Protein AF-A0A2N1QVX6-F1 (afdb_monomer_lite)

Radius of gyration: 27.4 Å; chains: 1; bounding box: 98×46×66 Å

Secondary structure (DSSP, 8-state):
----------------------HHHHHHHHHHS---HHHHHHHHHHHHHHHHHSS---EETTTTEEPHHHHHHHHHHHHHHHHHHHHHHHHHHTSHHHHHHHHHT--HHHHHHHHTTSHHHHHHHHTTS-HHHHHHHHHHHHHHHHTT--HHHHHHHHHHHHHHHHHHHHHTS-HHHHHHHH-TTPPTT--SS---PPPEEGGGTHHHHHHHHHHHTT--TTS-HHHHHHHHHHHHTS-SS-HHHHHHHHHHHHHHHHTT---

Foldseek 3Di:
DDDDDDDDDDDPPPPPPDDPQFPLSVLVVLVVDPDDPVVLVVVLVVSVVLCVPDPQVQADSVVQKGAVSVLVLLVLVLLQQVLLLVVCLVCVVPCVLLVLLLVLLDDPVLVVLVVCLDPVNLVVVVVPDDPVVSVVVSVVSVVVSVVVDDPVNVVVSVVLSLLVVLSNLLNPQPSVVLSCQQAVPDDRNDDPDDGDGHMDRVVVCSVSLVSNCVSLVSNDLPDPVVSSQVSVCVSVVHRSGDPVSSVVSSVVSVSCVVSSVSD

Sequence (263 aa):
MLTTNDQPNRDIDRDDESSPSGFFQKILGLFGMGSPDADKKRLLKNIGKDLSRSRYKFYKPKSAEALPGLARFFYETYKVIAPAQVMLTNAAQSGALKSFVIESFLTPEQKQQSESMTDASIQERSKTMTVKALQDSVKQSMISFFAAFDAEKTAQIDGAYSTLLSFINFINFDFFFLLKKFDSNVAERSFANNPKFDSISADYIADDLLDFLEVFTPLNLDADWKRIFNALKEYRNMDIIQVDAWTKLAPALGEVRESGILE

pLDDT: mean 82.97, std 16.58, range [30.19, 97.44]

Structure (mmCIF, N/CA/C/O backbone):
data_AF-A0A2N1QVX6-F1
#
_entry.id   AF-A0A2N1QVX6-F1
#
loop_
_atom_site.group_PDB
_atom_site.id
_atom_site.type_symbol
_atom_site.label_atom_id
_atom_site.label_alt_id
_atom_site.label_comp_id
_atom_site.label_asym_id
_atom_site.label_entity_id
_atom_site.label_seq_id
_atom_site.pdbx_PDB_ins_code
_atom_site.Cartn_x
_atom_site.Cartn_y
_atom_site.Cartn_z
_atom_site.occupancy
_atom_site.B_iso_or_equiv
_atom_site.auth_seq_id
_atom_site.auth_comp_id
_atom_site.auth_asym_id
_atom_site.auth_atom_id
_atom_site.pdbx_PDB_model_num
ATOM 1 N N . MET A 1 1 ? 67.875 -27.195 22.191 1.00 38.09 1 MET A N 1
ATOM 2 C CA . MET A 1 1 ? 67.524 -28.464 21.525 1.00 38.09 1 MET A CA 1
ATOM 3 C C . MET A 1 1 ? 66.010 -28.609 21.553 1.00 38.09 1 MET A C 1
ATOM 5 O O . MET A 1 1 ? 65.453 -28.769 22.625 1.00 38.09 1 MET A O 1
ATOM 9 N N . LEU A 1 2 ? 65.408 -28.416 20.375 1.00 37.28 2 LEU A N 1
ATOM 10 C CA . LEU A 1 2 ? 64.102 -28.866 19.868 1.00 37.28 2 LEU A CA 1
ATOM 11 C C . LEU A 1 2 ? 62.908 -28.974 20.838 1.00 37.28 2 LEU A C 1
ATOM 13 O O . LEU A 1 2 ? 62.641 -30.021 21.417 1.00 37.28 2 LEU A O 1
ATOM 17 N N . THR A 1 3 ? 62.111 -27.906 20.868 1.00 35.69 3 THR A N 1
ATOM 18 C CA . THR A 1 3 ? 60.661 -27.954 21.089 1.00 35.69 3 THR A CA 1
ATOM 19 C C . THR A 1 3 ? 59.970 -28.289 19.765 1.00 35.69 3 THR A C 1
ATOM 21 O O . THR A 1 3 ? 60.120 -27.546 18.798 1.00 35.69 3 THR A O 1
ATOM 24 N N . THR A 1 4 ? 59.202 -29.375 19.714 1.00 37.53 4 THR A N 1
ATOM 25 C CA . THR A 1 4 ? 58.205 -29.610 18.656 1.00 37.53 4 THR A CA 1
ATOM 26 C C . THR A 1 4 ? 56.903 -29.983 19.343 1.00 37.53 4 THR A C 1
ATOM 28 O O . THR A 1 4 ? 56.835 -30.986 20.046 1.00 37.53 4 THR A O 1
ATOM 31 N N . ASN A 1 5 ? 55.891 -29.135 19.202 1.00 38.12 5 ASN A N 1
ATOM 32 C CA . ASN A 1 5 ? 54.513 -29.546 19.393 1.00 38.12 5 ASN A CA 1
ATOM 33 C C . ASN A 1 5 ? 53.710 -28.862 18.289 1.00 38.12 5 ASN A C 1
ATOM 35 O O . ASN A 1 5 ? 53.421 -27.669 18.358 1.00 38.12 5 ASN A O 1
ATOM 39 N N . ASP A 1 6 ? 53.488 -29.632 17.229 1.00 40.00 6 ASP A N 1
ATOM 40 C CA . ASP A 1 6 ? 52.597 -29.334 16.117 1.00 40.00 6 ASP A CA 1
ATOM 41 C C . ASP A 1 6 ? 51.165 -29.205 16.649 1.00 40.00 6 ASP A C 1
ATOM 43 O O . ASP A 1 6 ? 50.627 -30.140 17.245 1.00 40.00 6 ASP A O 1
ATOM 47 N N . GLN A 1 7 ? 50.519 -28.070 16.392 1.00 37.94 7 GLN A N 1
ATOM 48 C CA . GLN A 1 7 ? 49.064 -28.010 16.316 1.00 37.94 7 GLN A CA 1
ATOM 49 C C . GLN A 1 7 ? 48.669 -27.425 14.958 1.00 37.94 7 GLN A C 1
ATOM 51 O O . GLN A 1 7 ? 49.178 -26.366 14.586 1.00 37.94 7 GLN A O 1
ATOM 56 N N . PRO A 1 8 ? 47.787 -28.104 14.204 1.00 38.53 8 PRO A N 1
ATOM 57 C CA . PRO A 1 8 ? 47.444 -27.701 12.855 1.00 38.53 8 PRO A CA 1
ATOM 58 C C . PRO A 1 8 ? 46.496 -26.501 12.874 1.00 38.53 8 PRO A C 1
ATOM 60 O O . PRO A 1 8 ? 45.494 -26.479 13.594 1.00 38.53 8 PRO A O 1
ATOM 63 N N . ASN A 1 9 ? 46.838 -25.529 12.032 1.00 36.78 9 ASN A N 1
ATOM 64 C CA . ASN A 1 9 ? 46.030 -24.392 11.624 1.00 36.78 9 ASN A CA 1
ATOM 65 C C . ASN A 1 9 ? 44.630 -24.873 11.193 1.00 36.78 9 ASN A C 1
ATOM 67 O O . ASN A 1 9 ? 44.493 -25.546 10.172 1.00 36.78 9 ASN A O 1
ATOM 71 N N . ARG A 1 10 ? 43.599 -24.577 11.994 1.00 34.97 10 ARG A N 1
ATOM 72 C CA . ARG A 1 10 ? 42.205 -24.667 11.551 1.00 34.97 10 ARG A CA 1
ATOM 73 C C . ARG A 1 10 ? 41.884 -23.352 10.868 1.00 34.97 10 ARG A C 1
ATOM 75 O O . ARG A 1 10 ? 41.596 -22.364 11.542 1.00 34.97 10 ARG A O 1
ATOM 82 N N . ASP A 1 11 ? 41.974 -23.367 9.546 1.00 37.22 11 ASP A N 1
ATOM 83 C CA . ASP A 1 11 ? 41.377 -22.337 8.715 1.00 37.22 11 ASP A CA 1
ATOM 84 C C . ASP A 1 11 ? 39.890 -22.243 9.075 1.00 37.22 11 ASP A C 1
ATOM 86 O O . ASP A 1 11 ? 39.145 -23.225 9.072 1.00 37.22 11 ASP A O 1
ATOM 90 N N . ILE A 1 12 ? 39.503 -21.048 9.512 1.00 39.03 12 ILE A N 1
ATOM 91 C CA . ILE A 1 12 ? 38.123 -20.663 9.760 1.00 39.03 12 ILE A CA 1
ATOM 92 C C . ILE A 1 12 ? 37.527 -20.428 8.375 1.00 39.03 12 ILE A C 1
ATOM 94 O O . I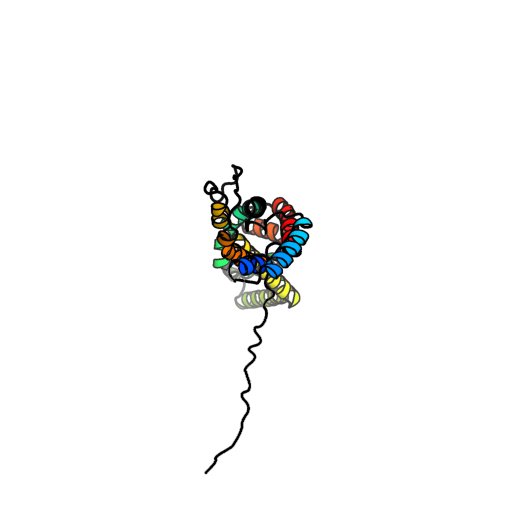LE A 1 12 ? 37.634 -19.326 7.835 1.00 39.03 12 ILE A O 1
ATOM 98 N N . ASP A 1 13 ? 36.931 -21.470 7.799 1.00 32.97 13 ASP A N 1
ATOM 99 C CA . ASP A 1 13 ? 35.946 -21.302 6.737 1.00 32.97 13 ASP A CA 1
ATOM 100 C C . ASP A 1 13 ? 34.794 -20.487 7.334 1.00 32.97 13 ASP A C 1
ATOM 102 O O . ASP A 1 13 ? 34.017 -20.953 8.170 1.00 32.97 13 ASP A O 1
ATOM 106 N N . ARG A 1 14 ? 34.760 -19.201 6.977 1.00 35.03 14 ARG A N 1
ATOM 107 C CA . ARG A 1 14 ? 33.568 -18.378 7.130 1.00 35.03 14 ARG A CA 1
ATOM 108 C C . ARG A 1 14 ? 32.595 -18.861 6.069 1.00 35.03 14 ARG A C 1
ATOM 110 O O . ARG A 1 14 ? 32.742 -18.517 4.899 1.00 35.03 14 ARG A O 1
ATOM 117 N N . ASP A 1 15 ? 31.627 -19.658 6.494 1.00 30.19 15 ASP A N 1
ATOM 118 C CA . ASP A 1 15 ? 30.381 -19.815 5.764 1.00 30.19 15 ASP A CA 1
ATOM 119 C C . ASP A 1 15 ? 29.719 -18.429 5.695 1.00 30.19 15 ASP A C 1
ATOM 121 O O . ASP A 1 15 ? 29.078 -17.979 6.645 1.00 30.19 15 ASP A O 1
ATOM 125 N N . ASP A 1 16 ? 29.941 -17.712 4.590 1.00 34.97 16 ASP A N 1
ATOM 126 C CA . ASP A 1 16 ? 29.073 -16.607 4.199 1.00 34.97 16 ASP A CA 1
ATOM 127 C C . ASP A 1 16 ? 27.689 -17.216 3.950 1.00 34.97 16 ASP A C 1
ATOM 129 O O . ASP A 1 16 ? 27.469 -17.928 2.965 1.00 34.97 16 ASP A O 1
ATOM 133 N N . GLU A 1 17 ? 26.760 -16.960 4.872 1.00 30.89 17 GLU A N 1
ATOM 134 C CA . GLU A 1 17 ? 25.335 -17.190 4.670 1.00 30.89 17 GLU A CA 1
ATOM 135 C C . GLU A 1 17 ? 24.915 -16.487 3.376 1.00 30.89 17 GLU A C 1
ATOM 137 O O . GLU A 1 17 ? 24.762 -15.267 3.303 1.00 30.89 17 GLU A O 1
ATOM 142 N N . SER A 1 18 ? 24.757 -17.271 2.313 1.00 34.19 18 SER A N 1
ATOM 143 C CA . SER A 1 18 ? 24.268 -16.788 1.036 1.00 34.19 18 SER A CA 1
ATOM 144 C C . SER A 1 18 ? 22.792 -16.424 1.179 1.00 34.19 18 SER A C 1
ATOM 146 O O . SER A 1 18 ? 21.913 -17.268 0.979 1.00 34.19 18 SER A O 1
ATOM 148 N N . SER A 1 19 ? 22.513 -15.161 1.503 1.00 34.22 19 SER A N 1
ATOM 149 C CA . SER A 1 19 ? 21.211 -14.550 1.239 1.00 34.22 19 SER A CA 1
ATOM 150 C C . SER A 1 19 ? 20.824 -14.831 -0.219 1.00 34.22 19 SER A C 1
ATOM 152 O O . SER A 1 19 ? 21.699 -14.774 -1.094 1.00 34.22 19 SER A O 1
ATOM 154 N N . PRO A 1 20 ? 19.554 -15.153 -0.528 1.00 37.00 20 PRO A N 1
ATOM 155 C CA . PRO A 1 20 ? 19.125 -15.358 -1.904 1.00 37.00 20 PRO A CA 1
ATOM 156 C C . PRO A 1 20 ? 19.363 -14.058 -2.675 1.00 37.00 20 PRO A C 1
ATOM 158 O O . PRO A 1 20 ? 18.616 -13.098 -2.541 1.00 37.00 20 PRO A O 1
ATOM 161 N N . SER A 1 21 ? 20.451 -13.997 -3.441 1.00 54.38 21 SER A N 1
ATOM 162 C CA . SER A 1 21 ? 20.747 -12.832 -4.269 1.00 54.38 21 SER A CA 1
ATOM 163 C C . SER A 1 21 ? 19.654 -12.714 -5.324 1.00 54.38 21 SER A C 1
ATOM 165 O O . SER A 1 21 ? 19.456 -13.633 -6.134 1.00 54.38 21 SER A O 1
ATOM 167 N N . GLY A 1 22 ? 18.919 -11.609 -5.296 1.00 64.31 22 GLY A N 1
ATOM 168 C CA . GLY A 1 22 ? 17.880 -11.330 -6.276 1.00 64.31 22 GLY A CA 1
ATOM 169 C C . GLY A 1 22 ? 18.455 -11.169 -7.697 1.00 64.31 22 GLY A C 1
ATOM 170 O O . GLY A 1 22 ? 19.667 -11.029 -7.891 1.00 64.31 22 GLY A O 1
ATOM 171 N N . PHE A 1 23 ? 17.618 -11.286 -8.727 1.00 68.00 23 PHE A N 1
ATOM 172 C CA . PHE A 1 23 ? 17.974 -11.110 -10.139 1.00 68.00 23 PHE A CA 1
ATOM 173 C C . PHE A 1 23 ? 18.635 -9.749 -10.472 1.00 68.00 23 PHE A C 1
ATOM 175 O O . PHE A 1 23 ? 19.668 -9.752 -11.150 1.00 68.00 23 PHE A O 1
ATOM 182 N N . PHE A 1 24 ? 18.145 -8.608 -9.982 1.00 67.00 24 PHE A N 1
ATOM 183 C CA . PHE A 1 24 ? 18.748 -7.286 -10.166 1.00 67.00 24 PHE A CA 1
ATOM 184 C C . PHE A 1 24 ? 20.082 -7.195 -9.431 1.00 67.00 24 PHE A C 1
ATOM 186 O O . PHE A 1 24 ? 21.064 -6.713 -9.997 1.00 67.00 24 PHE A O 1
ATOM 193 N N . GLN A 1 25 ? 20.171 -7.755 -8.226 1.00 67.62 25 GLN A N 1
ATOM 194 C CA . GLN A 1 25 ? 21.423 -7.795 -7.469 1.00 67.62 25 GLN A CA 1
ATOM 195 C C . GLN A 1 25 ? 22.490 -8.656 -8.169 1.00 67.62 25 GLN A C 1
ATOM 197 O O . GLN A 1 25 ? 23.652 -8.257 -8.278 1.00 67.62 25 GLN A O 1
ATOM 202 N N . LYS A 1 26 ? 22.091 -9.806 -8.732 1.00 70.19 26 LYS A N 1
ATOM 203 C CA . LYS A 1 26 ? 22.946 -10.663 -9.574 1.00 70.19 26 LYS A CA 1
ATOM 204 C C . LYS A 1 26 ? 23.448 -9.921 -10.804 1.00 70.19 26 LYS A C 1
ATOM 206 O O . LYS A 1 26 ? 24.601 -10.079 -11.190 1.00 70.19 26 LYS A O 1
ATOM 211 N N . ILE A 1 27 ? 22.590 -9.127 -11.432 1.00 65.75 27 ILE A N 1
ATOM 212 C CA . ILE A 1 27 ? 22.944 -8.325 -12.599 1.00 65.75 27 ILE A CA 1
ATOM 213 C C . ILE A 1 27 ? 23.951 -7.231 -12.230 1.00 65.75 27 ILE A C 1
ATOM 215 O O . ILE A 1 27 ? 24.985 -7.129 -12.886 1.00 65.75 27 ILE A O 1
ATOM 219 N N . LEU A 1 28 ? 23.684 -6.446 -11.188 1.00 67.00 28 LEU A N 1
ATOM 220 C CA . LEU A 1 28 ? 24.542 -5.335 -10.764 1.00 67.00 28 LEU A CA 1
ATOM 221 C C . LEU A 1 28 ? 25.917 -5.839 -10.297 1.00 67.00 28 LEU A C 1
ATOM 223 O O . LEU A 1 28 ? 26.954 -5.302 -10.692 1.00 67.00 28 LEU A O 1
ATOM 227 N N . GLY A 1 29 ? 25.947 -6.963 -9.572 1.00 66.56 29 GLY A N 1
ATOM 228 C CA . GLY A 1 29 ? 27.187 -7.625 -9.159 1.00 66.56 29 GLY A CA 1
ATOM 229 C C . GLY A 1 29 ? 28.094 -8.046 -10.327 1.00 66.56 29 GLY A C 1
ATOM 230 O O . GLY A 1 29 ? 29.318 -8.006 -10.203 1.00 66.56 29 GLY A O 1
ATOM 231 N N . LEU A 1 30 ? 27.531 -8.374 -11.499 1.00 63.31 30 LEU A N 1
ATOM 232 C CA . LEU A 1 30 ? 28.306 -8.744 -12.699 1.00 63.31 30 LEU A CA 1
ATOM 233 C C . LEU A 1 30 ? 28.993 -7.564 -13.386 1.00 63.31 30 LEU A C 1
ATOM 235 O O . LEU A 1 30 ? 29.902 -7.767 -14.202 1.00 63.31 30 LEU A O 1
ATOM 239 N N . PHE A 1 31 ? 28.526 -6.343 -13.143 1.00 63.59 31 PHE A N 1
ATOM 240 C CA . PHE A 1 31 ? 29.133 -5.130 -13.685 1.00 63.59 31 PHE A CA 1
ATOM 241 C C . PHE A 1 31 ? 30.033 -4.428 -12.658 1.00 63.59 31 PHE A C 1
ATOM 243 O O . PHE A 1 31 ? 30.972 -3.758 -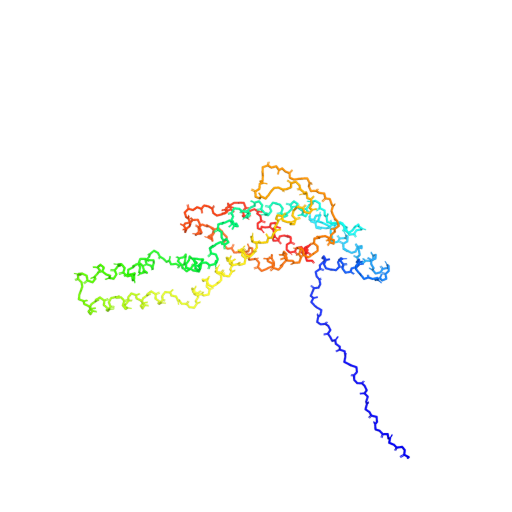13.079 1.00 63.59 31 PHE A O 1
ATOM 250 N N . GLY A 1 32 ? 29.838 -4.678 -11.356 1.00 55.12 32 GLY A N 1
ATOM 251 C CA . GLY A 1 32 ? 30.710 -4.199 -10.275 1.00 55.12 32 GLY A CA 1
ATOM 252 C C . GLY A 1 32 ? 31.972 -5.039 -10.009 1.00 55.12 32 GLY A C 1
ATOM 253 O O . GLY A 1 32 ? 32.965 -4.493 -9.533 1.00 55.12 32 GLY A O 1
ATOM 254 N N . MET A 1 33 ? 31.986 -6.341 -10.337 1.00 52.25 33 MET A N 1
ATOM 255 C CA . MET A 1 33 ? 33.141 -7.227 -10.104 1.00 52.25 33 MET A CA 1
ATOM 256 C C . MET A 1 33 ? 33.615 -7.911 -11.395 1.00 52.25 33 MET A C 1
ATOM 258 O O . MET A 1 33 ? 32.811 -8.448 -12.161 1.00 52.25 33 MET A O 1
ATOM 262 N N . GLY A 1 34 ? 34.935 -7.902 -11.626 1.00 51.75 34 GLY A N 1
ATOM 263 C CA . GLY A 1 34 ? 35.641 -8.436 -12.804 1.00 51.75 34 GLY A CA 1
ATOM 264 C C . GLY A 1 34 ? 35.576 -9.960 -12.960 1.00 51.75 34 GLY A C 1
ATOM 265 O O . GLY A 1 34 ? 36.598 -10.639 -12.960 1.00 51.75 34 GLY A O 1
ATOM 266 N N . SER A 1 35 ? 34.365 -10.496 -13.078 1.00 56.72 35 SER A N 1
ATOM 267 C CA . SER A 1 35 ? 34.087 -11.906 -13.344 1.00 56.72 35 SER A CA 1
ATOM 268 C C . SER A 1 35 ? 34.627 -12.340 -14.720 1.00 56.72 35 SER A C 1
ATOM 270 O O . SER A 1 35 ? 34.648 -11.530 -15.652 1.00 56.72 35 SER A O 1
ATOM 272 N N . PRO A 1 36 ? 35.054 -13.609 -14.890 1.00 67.25 36 PRO A N 1
ATOM 273 C CA . PRO A 1 36 ? 35.548 -14.112 -16.169 1.00 67.25 36 PRO A CA 1
ATOM 274 C C . PRO A 1 36 ? 34.523 -13.912 -17.294 1.00 67.25 36 PRO A C 1
ATOM 276 O O . PRO A 1 36 ? 33.354 -14.286 -17.172 1.00 67.25 36 PRO A O 1
ATOM 279 N N . ASP A 1 37 ? 34.969 -13.369 -18.430 1.00 69.38 37 ASP A N 1
ATOM 280 C CA . ASP A 1 37 ? 34.113 -12.986 -19.566 1.00 69.38 37 ASP A CA 1
ATOM 281 C C . ASP A 1 37 ? 33.182 -14.108 -20.071 1.00 69.38 37 ASP A C 1
ATOM 283 O O . ASP A 1 37 ? 32.098 -13.843 -20.601 1.00 69.38 37 ASP A O 1
ATOM 287 N N . ALA A 1 38 ? 33.593 -15.371 -19.935 1.00 68.44 38 ALA A N 1
ATOM 288 C CA . ALA A 1 38 ? 32.804 -16.529 -20.349 1.00 68.44 38 ALA A CA 1
ATOM 289 C C . ALA A 1 38 ? 31.598 -16.784 -19.427 1.00 68.44 38 ALA A C 1
ATOM 291 O O . ALA A 1 38 ? 30.493 -17.043 -19.919 1.00 68.44 38 ALA A O 1
ATOM 292 N N . ASP A 1 39 ? 31.782 -16.646 -18.114 1.00 70.44 39 ASP A N 1
ATOM 293 C CA . ASP A 1 39 ? 30.725 -16.847 -17.120 1.00 70.44 39 ASP A CA 1
ATOM 294 C C . ASP A 1 39 ? 29.712 -15.708 -17.169 1.00 70.44 39 ASP A C 1
ATOM 296 O O . ASP A 1 39 ? 28.502 -15.956 -17.219 1.00 70.44 39 ASP A O 1
ATOM 300 N N . LYS A 1 40 ? 30.197 -14.469 -17.318 1.00 69.25 40 LYS A N 1
ATOM 301 C CA . LYS A 1 40 ? 29.354 -13.292 -17.556 1.00 69.25 40 LYS A CA 1
ATOM 302 C C . LYS A 1 40 ? 28.491 -13.466 -18.806 1.00 69.25 40 LYS A C 1
ATOM 304 O O . LYS A 1 40 ? 27.278 -13.264 -18.758 1.00 69.25 40 LYS A O 1
ATOM 309 N N . LYS A 1 41 ? 29.066 -13.925 -19.925 1.00 72.88 41 LYS A N 1
ATOM 310 C CA . LYS A 1 41 ? 28.306 -14.201 -21.162 1.00 72.88 41 LYS A CA 1
ATOM 311 C C . LYS A 1 41 ? 27.269 -15.312 -20.988 1.00 72.88 41 LYS A C 1
ATOM 313 O O . LYS A 1 41 ? 26.162 -15.188 -21.517 1.00 72.88 41 LYS A O 1
ATOM 318 N N . ARG A 1 42 ? 27.600 -16.396 -20.276 1.00 75.62 42 ARG A N 1
ATOM 319 C CA . ARG A 1 42 ? 26.672 -17.514 -20.034 1.00 75.62 42 ARG A CA 1
ATOM 320 C C . ARG A 1 42 ? 25.494 -17.077 -19.168 1.00 75.62 42 ARG A C 1
ATOM 322 O O . ARG A 1 42 ? 24.350 -17.382 -19.505 1.00 75.62 42 ARG A O 1
ATOM 329 N N . LEU A 1 43 ? 25.767 -16.317 -18.112 1.00 70.81 43 LEU A N 1
ATOM 330 C CA . LEU A 1 43 ? 24.753 -15.808 -17.199 1.00 70.81 43 LEU A CA 1
ATOM 331 C C . LEU A 1 43 ? 23.850 -14.770 -17.875 1.00 70.81 43 LEU A C 1
ATOM 333 O O . LEU A 1 43 ? 22.634 -14.933 -17.851 1.00 70.81 43 LEU A O 1
ATOM 337 N N . LEU A 1 44 ? 24.416 -13.801 -18.605 1.00 71.31 44 LEU A N 1
ATOM 338 C CA . LEU A 1 44 ? 23.643 -12.836 -19.404 1.00 71.31 44 LEU A CA 1
ATOM 339 C C . LEU A 1 44 ? 22.749 -13.518 -20.450 1.00 71.31 44 LEU A C 1
ATOM 341 O O . LEU A 1 44 ? 21.648 -13.047 -20.734 1.00 71.31 44 LEU A O 1
ATOM 345 N N . LYS A 1 45 ? 23.197 -14.637 -21.034 1.00 76.88 45 LYS A N 1
ATOM 346 C CA . LYS A 1 45 ? 22.396 -15.425 -21.980 1.00 76.88 45 LYS A CA 1
ATOM 347 C C . LYS A 1 45 ? 21.224 -16.130 -21.296 1.00 76.88 45 LYS A C 1
ATOM 349 O O . LYS A 1 45 ? 20.150 -16.188 -21.889 1.00 76.88 45 LYS A O 1
ATOM 354 N N . ASN A 1 46 ? 21.424 -16.672 -20.096 1.00 74.31 46 ASN A N 1
ATOM 355 C CA . ASN A 1 46 ? 20.356 -17.311 -19.324 1.00 74.31 46 ASN A CA 1
ATOM 356 C C . ASN A 1 46 ? 19.338 -16.270 -18.848 1.00 74.31 46 ASN A C 1
ATOM 358 O O . ASN A 1 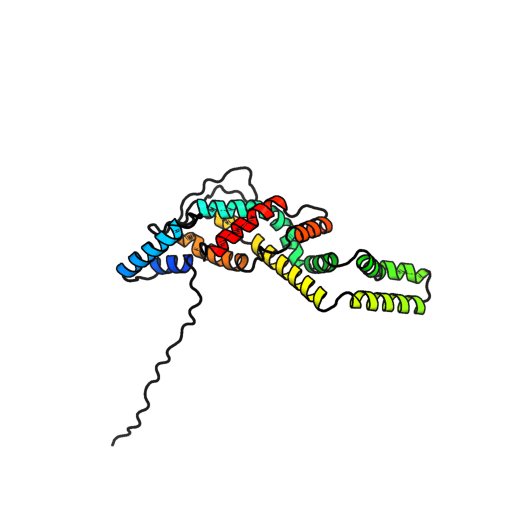46 ? 18.164 -16.388 -19.179 1.00 74.31 46 ASN A O 1
ATOM 362 N N . ILE A 1 47 ? 19.817 -15.177 -18.253 1.00 70.44 47 ILE A N 1
ATOM 363 C CA . ILE A 1 47 ? 19.008 -14.016 -17.867 1.00 70.44 47 ILE A CA 1
ATOM 364 C C . ILE A 1 47 ? 18.192 -13.495 -19.059 1.00 70.44 47 ILE A C 1
ATOM 366 O O . ILE A 1 47 ? 16.987 -13.288 -18.958 1.00 70.44 47 ILE A O 1
ATOM 370 N N . GLY A 1 48 ? 18.820 -13.346 -20.229 1.00 68.81 48 GLY A N 1
ATOM 371 C CA . GLY A 1 48 ? 18.128 -12.926 -21.447 1.00 68.81 48 GLY A CA 1
ATOM 372 C C . GLY A 1 48 ? 17.033 -13.896 -21.909 1.00 68.81 48 GLY A C 1
ATOM 373 O O . GLY A 1 48 ? 16.031 -13.446 -22.462 1.00 68.81 48 GLY A O 1
ATOM 374 N N . LYS A 1 49 ? 17.186 -15.208 -21.683 1.00 74.62 49 LYS A N 1
ATOM 375 C CA . LYS A 1 49 ? 16.139 -16.199 -21.982 1.00 74.62 49 LYS A CA 1
ATOM 376 C C . LYS A 1 49 ? 14.971 -16.086 -21.008 1.00 74.62 49 LYS A C 1
ATOM 378 O O . LYS A 1 49 ? 13.829 -16.121 -21.462 1.00 74.62 49 LYS A O 1
ATOM 383 N N . ASP A 1 50 ? 15.245 -15.908 -19.724 1.00 69.69 50 ASP A N 1
ATOM 384 C CA . ASP A 1 50 ? 14.206 -15.800 -18.698 1.00 69.69 50 ASP A CA 1
ATOM 385 C C . ASP A 1 50 ? 13.397 -14.503 -18.881 1.00 69.69 50 ASP A C 1
ATOM 387 O O . ASP A 1 50 ? 12.172 -14.542 -18.995 1.00 69.69 50 ASP A O 1
ATOM 391 N N . LEU A 1 51 ? 14.078 -13.376 -19.123 1.00 68.44 51 LEU A N 1
ATOM 392 C CA . LEU A 1 51 ? 13.457 -12.100 -19.512 1.00 68.44 51 LEU A CA 1
ATOM 393 C C . LEU A 1 51 ? 12.628 -12.194 -20.793 1.00 68.44 51 LEU A C 1
ATOM 395 O O . LEU A 1 51 ? 11.584 -11.559 -20.896 1.00 68.44 51 LEU A O 1
ATOM 399 N N . SER A 1 52 ? 13.077 -12.966 -21.789 1.00 66.81 52 SER A N 1
ATOM 400 C CA . SER A 1 52 ? 12.332 -13.105 -23.048 1.00 66.81 52 SER A CA 1
ATOM 401 C C . SER A 1 52 ? 10.992 -13.825 -22.879 1.00 66.81 52 SER A C 1
ATOM 403 O O . SER A 1 52 ? 10.104 -13.654 -23.714 1.00 66.81 52 SER A O 1
ATOM 405 N N . ARG A 1 53 ? 10.855 -14.624 -21.813 1.00 71.69 53 ARG A N 1
ATOM 406 C CA . ARG A 1 53 ? 9.628 -15.343 -21.455 1.00 71.69 53 ARG A CA 1
ATOM 407 C C . ARG A 1 53 ? 8.721 -14.523 -20.541 1.00 71.69 53 ARG A C 1
ATOM 409 O O . ARG A 1 53 ? 7.518 -14.765 -20.533 1.00 71.69 53 ARG A O 1
ATOM 416 N N . SER A 1 54 ? 9.276 -13.556 -19.809 1.00 74.06 54 SER A N 1
ATOM 417 C CA . SER A 1 54 ? 8.491 -12.630 -18.998 1.00 74.06 54 SER A CA 1
ATOM 418 C C . SER A 1 54 ? 7.677 -11.679 -19.878 1.00 74.06 54 SER A C 1
ATOM 420 O O . SER A 1 54 ? 8.153 -11.144 -20.884 1.00 74.06 54 SER A O 1
ATOM 422 N N . ARG A 1 55 ? 6.433 -11.418 -19.467 1.00 80.75 55 ARG A N 1
ATOM 423 C CA . ARG A 1 55 ? 5.607 -10.342 -20.034 1.00 80.75 55 ARG A CA 1
ATOM 424 C C . ARG A 1 55 ? 6.241 -8.969 -19.781 1.00 80.75 55 ARG A C 1
ATOM 426 O O . ARG A 1 55 ? 6.070 -8.050 -20.585 1.00 80.75 55 ARG A O 1
ATOM 433 N N . TYR A 1 56 ? 6.978 -8.834 -18.681 1.00 85.56 56 TYR A N 1
ATOM 434 C CA . TYR A 1 56 ? 7.538 -7.577 -18.211 1.00 85.56 56 TYR A CA 1
ATOM 435 C C . TYR A 1 56 ? 8.934 -7.346 -18.785 1.00 85.56 56 TYR A C 1
ATOM 437 O O . TYR A 1 56 ? 9.924 -7.950 -18.380 1.00 85.56 56 TYR A O 1
ATOM 445 N N . LYS A 1 57 ? 9.020 -6.420 -19.743 1.00 86.88 57 LYS A N 1
ATOM 446 C CA . LYS A 1 57 ? 10.285 -5.983 -20.350 1.00 86.88 57 LYS A CA 1
ATOM 447 C C . LYS A 1 57 ? 10.846 -4.786 -19.587 1.00 86.88 57 LYS A C 1
ATOM 449 O O . LYS A 1 57 ? 10.833 -3.664 -20.090 1.00 86.88 57 LYS A O 1
ATOM 454 N N . PHE A 1 58 ? 11.274 -5.025 -18.353 1.00 92.69 58 PHE A N 1
ATOM 455 C CA . PHE A 1 58 ? 11.755 -3.979 -17.445 1.00 92.69 58 PHE A CA 1
ATOM 456 C C . PHE A 1 58 ? 13.244 -3.680 -17.578 1.00 92.69 58 PHE A C 1
ATOM 458 O O . PHE A 1 58 ? 13.666 -2.567 -17.280 1.00 92.69 58 PHE A O 1
ATOM 465 N N . TYR A 1 59 ? 14.027 -4.634 -18.076 1.00 88.25 59 TYR A N 1
ATOM 466 C CA . TYR A 1 59 ? 15.477 -4.523 -18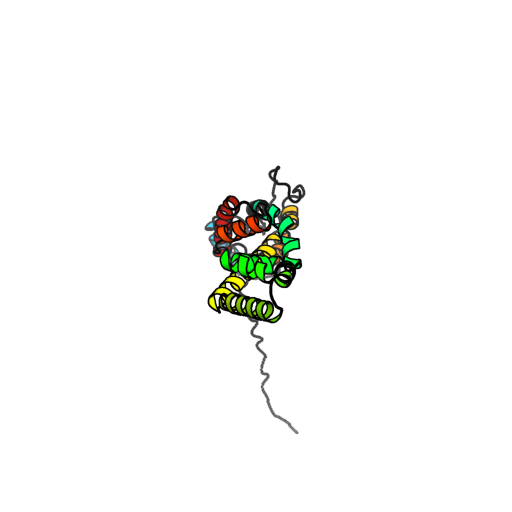.100 1.00 88.25 59 TYR A CA 1
ATOM 467 C C . TYR A 1 59 ? 16.079 -5.096 -19.385 1.00 88.25 59 TYR A C 1
ATOM 469 O O . TYR A 1 59 ? 15.563 -6.055 -19.970 1.00 88.25 59 TYR A O 1
ATOM 477 N N . LYS A 1 60 ? 17.192 -4.506 -19.828 1.00 88.50 60 LYS A N 1
ATOM 478 C CA . LYS A 1 60 ? 17.974 -4.944 -20.986 1.00 88.50 60 LYS A CA 1
ATOM 479 C C . LYS A 1 60 ? 19.390 -5.356 -20.548 1.00 88.50 60 LYS A C 1
ATOM 481 O O . LYS A 1 60 ? 20.276 -4.508 -20.454 1.00 88.50 60 LYS A O 1
ATOM 486 N N . PRO A 1 61 ? 19.658 -6.669 -20.398 1.00 80.50 61 PRO A N 1
ATOM 487 C CA . PRO A 1 61 ? 20.913 -7.179 -19.829 1.00 80.50 61 PRO A CA 1
ATOM 488 C C . PRO A 1 61 ? 22.180 -6.812 -20.575 1.00 80.50 61 PRO A C 1
ATOM 490 O O . PRO A 1 61 ? 23.239 -6.670 -19.977 1.00 80.50 61 PRO A O 1
ATOM 493 N N . LYS A 1 62 ? 22.097 -6.675 -21.900 1.00 80.19 62 LYS A N 1
ATOM 494 C CA . LYS A 1 62 ? 23.284 -6.401 -22.714 1.00 80.19 62 LYS A CA 1
ATOM 495 C C . LYS A 1 62 ? 23.860 -5.007 -22.482 1.00 80.19 62 LYS A C 1
ATOM 497 O O . LYS A 1 62 ? 25.061 -4.840 -22.642 1.00 80.19 62 LYS A O 1
ATOM 502 N N . SER A 1 63 ? 23.010 -4.032 -22.185 1.00 84.50 63 SER A N 1
ATOM 503 C CA . SER A 1 63 ? 23.390 -2.624 -22.021 1.00 84.50 63 SER A CA 1
ATOM 504 C C . SER A 1 63 ? 23.270 -2.139 -20.581 1.00 84.50 63 SER A C 1
ATOM 506 O O . SER A 1 63 ? 23.550 -0.980 -20.320 1.00 84.50 63 SER A O 1
ATOM 508 N N . ALA A 1 64 ? 22.862 -3.013 -19.662 1.00 87.25 64 ALA A N 1
ATOM 509 C CA . ALA A 1 64 ? 22.563 -2.659 -18.286 1.00 87.25 64 ALA A CA 1
ATOM 510 C C . ALA A 1 64 ? 21.547 -1.522 -18.113 1.00 87.25 64 ALA A C 1
ATOM 512 O O . ALA A 1 64 ? 21.628 -0.729 -17.182 1.00 87.25 64 ALA A O 1
ATOM 513 N N . GLU A 1 65 ? 20.550 -1.480 -18.998 1.00 92.62 65 GLU A N 1
ATOM 514 C CA . GLU A 1 65 ? 19.543 -0.422 -19.008 1.00 92.62 65 GLU A CA 1
ATOM 515 C C . GLU A 1 65 ? 18.240 -0.879 -18.350 1.00 92.62 65 GLU A C 1
ATOM 517 O O . GLU A 1 65 ? 17.655 -1.898 -18.739 1.00 92.62 65 GLU A O 1
ATOM 522 N N . ALA A 1 66 ? 17.747 -0.078 -17.409 1.00 94.88 66 ALA A N 1
ATOM 523 C CA . ALA A 1 66 ? 16.354 -0.093 -17.004 1.00 94.88 66 ALA A CA 1
ATOM 524 C C . ALA A 1 66 ? 15.505 0.558 -18.104 1.00 94.88 66 ALA A C 1
ATOM 526 O O . ALA A 1 66 ? 15.838 1.617 -18.639 1.00 94.88 66 ALA A O 1
ATOM 527 N N . LEU A 1 67 ? 14.413 -0.105 -18.477 1.00 95.38 67 LEU A N 1
ATOM 528 C CA . LEU A 1 67 ? 13.593 0.267 -19.625 1.00 95.38 67 LEU A CA 1
ATOM 529 C C . LEU A 1 67 ? 12.377 1.110 -19.207 1.00 95.38 67 LEU A C 1
ATOM 531 O O . LEU A 1 67 ? 11.863 0.934 -18.101 1.00 95.38 67 LEU A O 1
ATOM 535 N N . PRO A 1 68 ? 11.799 1.914 -20.123 1.00 96.06 68 PRO A N 1
ATOM 536 C CA . PRO A 1 68 ? 10.591 2.706 -19.870 1.00 96.06 68 PRO A CA 1
ATOM 537 C C . PRO A 1 68 ? 9.399 1.900 -19.346 1.00 96.06 68 PRO A C 1
ATOM 539 O O . PRO A 1 68 ? 8.513 2.445 -18.696 1.00 96.06 68 PRO A O 1
ATOM 542 N N . GLY A 1 69 ? 9.347 0.595 -19.640 1.00 94.69 69 GLY A N 1
ATOM 543 C CA . GLY A 1 69 ? 8.317 -0.302 -19.116 1.00 94.69 69 GLY A CA 1
ATOM 544 C C . GLY A 1 69 ? 8.320 -0.393 -17.588 1.00 94.69 69 GLY A C 1
ATOM 545 O O . GLY A 1 69 ? 7.244 -0.439 -17.000 1.00 94.69 69 GLY A O 1
ATOM 546 N N . LEU A 1 70 ? 9.502 -0.362 -16.961 1.00 96.06 70 LEU A N 1
ATOM 547 C CA . LEU A 1 70 ? 9.652 -0.365 -15.505 1.00 96.06 70 LEU A CA 1
ATOM 548 C C . LEU A 1 70 ? 9.087 0.926 -14.904 1.00 96.06 70 LEU A C 1
ATOM 550 O O . LEU A 1 70 ? 8.255 0.887 -14.004 1.00 96.06 70 LEU A O 1
ATOM 554 N N . ALA A 1 71 ? 9.456 2.073 -15.475 1.00 96.44 71 ALA A N 1
ATOM 555 C CA . ALA A 1 71 ? 8.934 3.368 -15.049 1.00 96.44 71 ALA A CA 1
ATOM 556 C C . ALA A 1 71 ? 7.410 3.463 -15.204 1.00 96.44 71 ALA A C 1
ATOM 558 O O . ALA A 1 71 ? 6.728 3.950 -14.310 1.00 96.44 71 ALA A O 1
ATOM 559 N N . ARG A 1 72 ? 6.845 2.932 -16.299 1.00 95.81 72 ARG A N 1
ATOM 560 C CA . ARG A 1 72 ? 5.383 2.861 -16.473 1.00 95.81 72 ARG A CA 1
ATOM 561 C C . ARG A 1 72 ? 4.716 2.019 -15.393 1.00 95.81 72 ARG A C 1
ATOM 563 O O . ARG A 1 72 ? 3.675 2.421 -14.892 1.00 95.81 72 ARG A O 1
ATOM 570 N N . PHE A 1 73 ? 5.306 0.885 -15.021 1.00 96.19 73 PHE A N 1
ATOM 571 C CA . PHE A 1 73 ? 4.789 0.056 -13.935 1.00 96.19 73 PHE A CA 1
ATOM 572 C C . PHE A 1 73 ? 4.742 0.826 -12.604 1.00 96.19 73 PHE A C 1
ATOM 574 O O . PHE A 1 73 ? 3.693 0.866 -11.957 1.00 96.19 73 PHE A O 1
ATOM 581 N N . PHE A 1 74 ? 5.828 1.514 -12.238 1.00 97.31 74 PHE A N 1
ATOM 582 C CA . PHE A 1 74 ? 5.857 2.357 -11.040 1.00 97.31 74 PHE A CA 1
ATOM 583 C C . PHE A 1 74 ? 4.898 3.547 -11.126 1.00 97.31 74 PHE A C 1
ATOM 585 O O . PHE A 1 74 ? 4.259 3.884 -10.135 1.00 97.31 74 PHE A O 1
ATOM 592 N N . TYR A 1 75 ? 4.744 4.157 -12.301 1.00 96.31 75 TYR A N 1
ATOM 593 C CA . TYR A 1 75 ? 3.833 5.281 -12.513 1.00 96.31 75 TYR A CA 1
ATOM 594 C C . TYR A 1 75 ? 2.367 4.882 -12.348 1.00 96.31 75 TYR A C 1
ATOM 596 O O . TYR A 1 75 ? 1.629 5.556 -11.630 1.00 96.31 75 TYR A O 1
ATOM 604 N N . GLU A 1 76 ? 1.944 3.774 -12.963 1.00 95.19 76 GLU A N 1
ATOM 605 C CA . GLU A 1 76 ? 0.577 3.264 -12.810 1.00 95.19 76 GLU A CA 1
ATOM 606 C C . GLU A 1 76 ? 0.305 2.827 -11.366 1.00 95.19 76 GLU A C 1
ATOM 608 O O . GLU A 1 76 ? -0.769 3.101 -10.834 1.00 95.19 76 GLU A O 1
ATOM 613 N N . THR A 1 77 ? 1.300 2.234 -10.699 1.00 96.69 77 THR A N 1
ATOM 614 C CA . THR A 1 77 ? 1.222 1.920 -9.266 1.00 96.69 77 THR A CA 1
ATOM 615 C C . THR A 1 77 ? 1.020 3.195 -8.448 1.00 96.69 77 THR A C 1
ATOM 617 O O . THR A 1 77 ? 0.037 3.310 -7.715 1.00 96.69 77 THR A O 1
ATOM 620 N N . TYR A 1 78 ? 1.894 4.189 -8.633 1.00 95.75 78 TYR A N 1
ATOM 621 C CA . TYR A 1 78 ? 1.865 5.456 -7.907 1.00 95.75 78 TYR A CA 1
ATOM 622 C C . TYR A 1 78 ? 0.546 6.202 -8.104 1.00 95.75 78 TYR A C 1
ATOM 624 O O . TYR A 1 78 ? -0.041 6.690 -7.144 1.00 95.75 78 TYR A O 1
ATOM 632 N N . LYS A 1 79 ? 0.024 6.228 -9.330 1.00 94.44 79 LYS A N 1
ATOM 633 C CA . LYS A 1 79 ? -1.260 6.852 -9.661 1.00 94.44 79 LYS A CA 1
ATOM 634 C C . LYS A 1 79 ? -2.429 6.301 -8.849 1.00 94.44 79 LYS A C 1
ATOM 636 O O . LYS A 1 79 ? -3.313 7.063 -8.463 1.00 94.44 79 LYS A O 1
ATOM 641 N N . VAL A 1 80 ? -2.441 4.995 -8.589 1.00 94.75 80 VAL A N 1
ATOM 642 C CA . VAL A 1 80 ? -3.503 4.341 -7.814 1.00 94.75 80 VAL A CA 1
ATOM 643 C C . VAL A 1 80 ? -3.379 4.652 -6.322 1.00 94.75 80 VAL A C 1
ATOM 645 O O . VAL A 1 80 ? -4.394 4.882 -5.666 1.00 94.75 80 VAL A O 1
ATOM 648 N N . ILE A 1 81 ? -2.157 4.690 -5.785 1.00 93.62 81 ILE A N 1
ATOM 649 C CA . ILE A 1 81 ? -1.921 4.802 -4.335 1.00 93.62 81 ILE A CA 1
ATOM 650 C C . ILE A 1 81 ? -1.674 6.231 -3.835 1.00 93.62 81 ILE A C 1
ATOM 652 O O . ILE A 1 81 ? -1.830 6.494 -2.645 1.00 93.62 81 ILE A O 1
ATOM 656 N N . ALA A 1 82 ? -1.318 7.173 -4.712 1.00 92.00 82 ALA A N 1
ATOM 657 C CA . ALA A 1 82 ? -1.006 8.554 -4.342 1.00 92.00 82 ALA A CA 1
ATOM 658 C C . ALA A 1 82 ? -2.118 9.262 -3.538 1.00 92.00 82 ALA A C 1
ATOM 660 O O . ALA A 1 82 ? -1.773 9.985 -2.598 1.00 92.00 82 ALA A O 1
ATOM 661 N N . PRO A 1 83 ? -3.427 9.060 -3.823 1.00 88.94 83 PRO A N 1
ATOM 662 C CA . PRO A 1 83 ? -4.495 9.614 -2.985 1.00 88.94 83 PRO A CA 1
ATOM 663 C C . PRO A 1 83 ? -4.437 9.114 -1.534 1.00 88.94 83 PRO A C 1
ATOM 665 O O . PRO A 1 83 ? -4.667 9.887 -0.604 1.00 88.94 83 PRO A O 1
ATOM 668 N N . ALA A 1 84 ? -4.061 7.847 -1.337 1.00 88.94 84 ALA A N 1
ATOM 669 C CA . ALA A 1 84 ? -3.983 7.224 -0.022 1.00 88.94 84 ALA A CA 1
ATOM 670 C C . ALA A 1 84 ? -2.796 7.742 0.798 1.00 88.94 84 ALA A C 1
ATOM 672 O O . ALA A 1 84 ? -2.920 7.880 2.015 1.00 88.94 84 ALA A O 1
ATOM 673 N N . GLN A 1 85 ? -1.676 8.072 0.144 1.00 87.50 85 GLN A N 1
ATOM 674 C CA . GLN A 1 85 ? -0.460 8.565 0.798 1.00 87.50 85 GLN A CA 1
ATOM 675 C C . GLN A 1 85 ? -0.765 9.795 1.668 1.00 87.50 85 GLN A C 1
ATOM 677 O O . GLN A 1 85 ? -0.546 9.782 2.873 1.00 87.50 85 GLN A O 1
ATOM 682 N N . VAL A 1 86 ? -1.403 10.824 1.102 1.00 77.69 86 VAL A N 1
ATOM 683 C CA . VAL A 1 86 ? -1.724 12.067 1.834 1.00 77.69 86 VAL A CA 1
ATOM 684 C C . VAL A 1 86 ? -2.615 11.809 3.057 1.00 77.69 86 VAL A C 1
ATOM 686 O O . VAL A 1 86 ? -2.476 12.466 4.089 1.00 77.69 86 VAL A O 1
ATOM 689 N N . MET A 1 87 ? -3.536 10.851 2.953 1.00 77.25 87 MET A N 1
ATOM 690 C CA . MET A 1 87 ? -4.556 10.608 3.974 1.00 77.25 87 MET A CA 1
ATOM 691 C C . MET A 1 87 ? -4.089 9.668 5.089 1.00 77.25 87 MET A C 1
ATOM 693 O O . MET A 1 87 ? -4.513 9.816 6.239 1.00 77.25 87 MET A O 1
ATOM 697 N N . LEU A 1 88 ? -3.239 8.691 4.766 1.00 80.75 88 LEU A N 1
ATOM 698 C CA . LEU A 1 88 ? -2.860 7.622 5.688 1.00 80.75 88 LEU A CA 1
ATOM 699 C C . LEU A 1 88 ? -1.530 7.864 6.403 1.00 80.75 88 LEU A C 1
ATOM 701 O O . LEU A 1 88 ? -1.383 7.377 7.526 1.00 80.75 88 LEU A O 1
ATOM 705 N N . THR A 1 89 ? -0.603 8.655 5.848 1.00 72.94 89 THR A N 1
ATOM 706 C CA . THR A 1 89 ? 0.694 8.924 6.502 1.00 72.94 89 THR A CA 1
ATOM 707 C C . THR A 1 89 ? 0.515 9.507 7.913 1.00 72.94 89 THR A C 1
ATOM 709 O O . THR A 1 89 ? 1.183 9.077 8.851 1.00 72.94 89 THR A O 1
ATOM 712 N N . ASN A 1 90 ? -0.470 10.390 8.118 1.00 71.50 90 ASN A N 1
ATOM 713 C CA . ASN A 1 90 ? -0.769 10.969 9.438 1.00 71.50 90 ASN A CA 1
ATOM 714 C C . ASN A 1 90 ? -1.598 10.034 10.348 1.00 71.50 90 ASN A C 1
ATOM 716 O O . ASN A 1 90 ? -1.603 10.171 11.575 1.00 71.50 90 ASN A O 1
ATOM 720 N N . ALA A 1 91 ? -2.328 9.077 9.766 1.00 68.56 91 ALA A N 1
ATOM 721 C CA . ALA A 1 91 ? -3.177 8.138 10.505 1.00 68.56 91 ALA A CA 1
ATOM 722 C C . ALA A 1 91 ? -2.351 7.094 11.272 1.00 68.56 91 ALA A C 1
ATOM 724 O O . ALA A 1 91 ? -2.716 6.707 12.382 1.00 68.56 91 ALA A O 1
ATOM 725 N N . ALA A 1 92 ? -1.228 6.668 10.688 1.00 66.62 92 ALA A N 1
ATOM 726 C CA . ALA A 1 92 ? -0.321 5.690 11.283 1.00 66.62 92 ALA A CA 1
ATOM 727 C C . ALA A 1 92 ? 0.335 6.198 12.578 1.00 66.62 92 ALA A C 1
ATOM 729 O O . ALA A 1 92 ? 0.548 5.432 13.512 1.00 66.62 92 ALA A O 1
ATOM 730 N N . GLN A 1 93 ? 0.616 7.501 12.652 1.00 68.12 93 GLN A N 1
ATOM 731 C CA . GLN A 1 93 ? 1.350 8.117 13.762 1.00 68.12 93 GLN A CA 1
ATOM 732 C C . GLN A 1 93 ? 0.471 8.443 14.982 1.00 68.12 93 GLN A C 1
ATOM 734 O O . GLN A 1 93 ? 0.985 8.647 16.077 1.00 68.12 93 GLN A O 1
ATOM 739 N N . SER A 1 94 ? -0.854 8.503 14.816 1.00 65.00 94 SER A N 1
ATOM 740 C CA . SER A 1 94 ? -1.784 9.058 15.816 1.00 65.00 94 SER A CA 1
ATOM 741 C C . SER A 1 94 ? -2.504 8.011 16.674 1.00 65.00 94 SER A C 1
ATOM 743 O O . SER A 1 94 ? -3.426 8.352 17.409 1.00 65.00 94 SER A O 1
ATOM 745 N N . GLY A 1 95 ? -2.158 6.723 16.562 1.00 74.25 95 GLY A N 1
ATOM 746 C CA . GLY A 1 95 ? -2.903 5.623 17.200 1.00 74.25 95 GLY A CA 1
ATOM 747 C C . GLY A 1 95 ? -4.309 5.392 16.618 1.00 74.25 95 GLY A C 1
ATOM 748 O O . GLY A 1 95 ? -4.877 4.317 16.801 1.00 74.25 95 GLY A O 1
ATOM 749 N N . ALA A 1 96 ? -4.829 6.349 15.842 1.00 78.44 96 ALA A N 1
ATOM 750 C CA . ALA A 1 96 ? -6.123 6.309 15.170 1.00 78.44 96 ALA A CA 1
ATOM 751 C C . ALA A 1 96 ? -6.280 5.079 14.271 1.00 78.44 96 ALA A C 1
ATOM 753 O O . ALA A 1 96 ? -7.354 4.489 14.232 1.00 78.44 96 ALA A O 1
ATOM 754 N N . LEU A 1 97 ? -5.205 4.648 13.601 1.00 80.69 97 LEU A N 1
ATOM 755 C CA . LEU A 1 97 ? -5.220 3.426 12.799 1.00 80.69 97 LEU A CA 1
ATOM 756 C C . LEU A 1 97 ? -5.547 2.186 13.643 1.00 80.69 97 LEU A C 1
ATOM 758 O O . LEU A 1 97 ? -6.353 1.363 13.226 1.00 80.69 97 LEU A O 1
ATOM 762 N N . LYS A 1 98 ? -4.952 2.055 14.835 1.00 83.88 98 LYS A N 1
ATOM 763 C CA . LYS A 1 98 ? -5.179 0.898 15.710 1.00 83.88 98 LYS A CA 1
ATOM 764 C C . LYS A 1 98 ? -6.617 0.874 16.224 1.00 83.88 98 LYS A C 1
ATOM 766 O O . LYS A 1 98 ? -7.262 -0.170 16.155 1.00 83.88 98 LYS A O 1
ATOM 771 N N . SER A 1 99 ? -7.125 2.020 16.680 1.00 84.19 99 SER A N 1
ATOM 772 C CA . SER A 1 99 ? -8.522 2.153 17.112 1.00 84.19 99 SER A CA 1
ATOM 773 C C . SER A 1 99 ? -9.490 1.830 15.978 1.00 84.19 99 SER A C 1
ATOM 775 O O . SER A 1 99 ? -10.382 1.009 16.157 1.00 84.19 99 SER A O 1
ATOM 777 N N . PHE A 1 100 ? -9.246 2.379 14.785 1.00 84.00 100 PHE A N 1
ATOM 778 C CA . PHE A 1 100 ? -10.037 2.096 13.591 1.00 84.00 100 PHE A CA 1
ATOM 779 C C . PHE A 1 100 ? -10.103 0.596 13.277 1.00 84.00 100 PHE A C 1
ATOM 781 O O . PHE A 1 100 ? -11.190 0.058 13.056 1.00 84.00 100 PHE A O 1
ATOM 788 N N . VAL A 1 101 ? -8.955 -0.094 13.272 1.00 86.50 101 VAL A N 1
ATOM 789 C CA . VAL A 1 101 ? -8.931 -1.533 12.990 1.00 86.50 101 VAL A CA 1
ATOM 790 C C . VAL A 1 101 ? -9.771 -2.271 14.019 1.00 86.50 101 VAL A C 1
ATOM 792 O O . VAL A 1 101 ? -10.661 -3.009 13.621 1.00 86.50 101 VAL A O 1
ATOM 795 N N . ILE A 1 102 ? -9.577 -2.019 15.314 1.00 87.44 102 ILE A N 1
ATOM 796 C CA . ILE A 1 102 ? -10.370 -2.657 16.375 1.00 87.44 102 ILE A CA 1
ATOM 797 C C . ILE A 1 102 ? -11.872 -2.406 16.168 1.00 87.44 102 ILE A C 1
ATOM 799 O O . ILE A 1 102 ? -12.659 -3.352 16.165 1.00 87.44 102 ILE A O 1
ATOM 803 N N . GLU A 1 103 ? -12.272 -1.155 15.930 1.00 86.62 103 GLU A N 1
ATOM 804 C CA . GLU A 1 103 ? -13.669 -0.754 15.724 1.00 86.62 103 GLU A CA 1
ATOM 805 C C . GLU A 1 103 ? -14.314 -1.412 14.496 1.00 86.62 103 GLU A C 1
ATOM 807 O O . GLU A 1 103 ? -15.511 -1.708 14.509 1.00 86.62 103 GLU A O 1
ATOM 812 N N . SER A 1 104 ? -13.539 -1.688 13.443 1.00 86.00 104 SER A N 1
ATOM 813 C CA . SER A 1 104 ? -14.029 -2.362 12.231 1.00 86.00 104 SER A CA 1
ATOM 814 C C . SER A 1 104 ? -14.399 -3.841 12.447 1.00 86.00 104 SER A C 1
ATOM 816 O O . SER A 1 104 ? -15.120 -4.422 11.634 1.00 86.00 104 SER A O 1
ATOM 818 N N . PHE A 1 105 ? -13.948 -4.447 13.553 1.00 87.12 105 PHE A N 1
ATOM 819 C CA . PHE A 1 105 ? -14.283 -5.821 13.959 1.00 87.12 105 PHE A CA 1
ATOM 820 C C . PHE A 1 105 ? -15.399 -5.891 15.015 1.00 87.12 105 PHE A C 1
ATOM 822 O O . PHE A 1 105 ? -15.777 -6.986 15.452 1.00 87.12 105 PHE A O 1
ATOM 829 N N . LEU A 1 106 ? -15.939 -4.741 15.426 1.00 89.31 106 LEU A N 1
ATOM 830 C CA . LEU A 1 106 ? -17.060 -4.666 16.355 1.00 89.31 106 LEU A CA 1
ATOM 831 C C . LEU A 1 106 ? -18.397 -4.743 15.618 1.00 89.31 106 LEU A C 1
ATOM 833 O O . LEU A 1 106 ? -18.632 -4.049 14.628 1.00 89.31 106 LEU A O 1
ATOM 837 N N . THR A 1 107 ? -19.304 -5.549 16.161 1.00 89.31 107 THR A N 1
ATOM 838 C CA . THR A 1 107 ? -20.730 -5.533 15.791 1.00 89.31 107 THR A CA 1
ATOM 839 C C . THR A 1 107 ? -21.392 -4.217 16.227 1.00 89.31 107 THR A C 1
ATOM 841 O O . THR A 1 107 ? -20.870 -3.549 17.127 1.00 89.31 107 THR A O 1
ATOM 844 N N . PRO A 1 108 ? -22.542 -3.826 15.644 1.00 88.62 108 PRO A N 1
ATOM 845 C CA . PRO A 1 108 ? -23.296 -2.654 16.096 1.00 88.62 108 PRO A CA 1
ATOM 846 C C . PRO A 1 108 ? -23.581 -2.668 17.605 1.00 88.62 108 PRO A C 1
ATOM 848 O O . PRO A 1 108 ? -23.415 -1.653 18.278 1.00 88.62 108 PRO A O 1
ATOM 851 N N . GLU A 1 109 ? -23.916 -3.833 18.159 1.00 89.62 109 GLU A N 1
ATOM 852 C CA . GLU A 1 109 ? -24.177 -4.018 19.586 1.00 89.62 109 GLU A CA 1
ATOM 853 C C . GLU A 1 109 ? -22.912 -3.790 20.426 1.00 89.62 109 GLU A C 1
ATOM 855 O O . GLU A 1 109 ? -22.957 -3.125 21.459 1.00 89.62 109 GLU A O 1
ATOM 860 N N . GLN A 1 110 ? -21.760 -4.294 19.973 1.00 91.38 110 GLN A N 1
ATOM 861 C CA . GLN A 1 110 ? -20.475 -4.079 20.650 1.00 91.38 110 GLN A CA 1
ATOM 862 C C . GLN A 1 110 ? -20.022 -2.616 20.575 1.00 91.38 110 GLN A C 1
ATOM 864 O O . GLN A 1 110 ? -19.476 -2.098 21.549 1.00 91.38 110 GLN A O 1
ATOM 869 N N . LYS A 1 111 ? -20.278 -1.925 19.457 1.00 89.81 111 LYS A N 1
ATOM 870 C CA . LYS A 1 111 ? -20.027 -0.479 19.343 1.00 89.81 111 LYS A CA 1
ATOM 871 C C . LYS A 1 111 ? -20.875 0.297 20.348 1.00 89.81 111 LYS A C 1
ATOM 873 O O . LYS A 1 111 ? -20.333 1.085 21.116 1.00 89.81 111 LYS A O 1
ATOM 878 N N . GLN A 1 112 ? -22.166 -0.017 20.442 1.00 89.06 112 GLN A N 1
ATOM 879 C CA . GLN A 1 112 ? -23.057 0.599 21.426 1.00 89.06 112 GLN A CA 1
ATOM 880 C C . GLN A 1 112 ? -22.619 0.312 22.872 1.00 89.06 112 GLN A C 1
ATOM 882 O O . GLN A 1 112 ? -22.669 1.197 23.728 1.00 89.06 112 GLN A O 1
ATOM 887 N N . GLN A 1 113 ? -22.151 -0.908 23.162 1.00 89.81 113 GLN A N 1
ATOM 888 C CA . GLN A 1 113 ? -21.571 -1.237 24.466 1.00 89.81 113 GLN A CA 1
ATOM 889 C C . GLN A 1 113 ? -20.348 -0.367 24.771 1.00 89.81 113 GLN A C 1
ATOM 891 O O . GLN A 1 113 ? -20.271 0.188 25.867 1.00 89.81 113 GLN A O 1
ATOM 896 N N . SER A 1 114 ? -19.434 -0.199 23.812 1.00 90.06 114 SER A N 1
ATOM 897 C CA . SER A 1 114 ? -18.269 0.682 23.951 1.00 90.06 114 SER A CA 1
ATOM 898 C C . SER A 1 114 ? -18.679 2.135 24.225 1.00 90.06 114 SER A C 1
ATOM 900 O O . SER A 1 114 ? -18.209 2.732 25.194 1.00 90.06 114 SER A O 1
ATOM 902 N N . GLU A 1 115 ? -19.637 2.673 23.466 1.00 89.31 115 GLU A N 1
ATOM 903 C CA . GLU A 1 115 ? -20.172 4.029 23.654 1.00 89.31 115 GLU A CA 1
ATOM 904 C C . GLU A 1 115 ? -20.825 4.221 25.033 1.00 89.31 115 GLU A C 1
ATOM 906 O O . GLU A 1 115 ? -20.656 5.264 25.672 1.00 89.31 115 GLU A O 1
ATOM 911 N N . SER A 1 116 ? -21.521 3.195 25.537 1.00 88.56 116 SER A N 1
ATOM 912 C CA . SER A 1 116 ? -22.183 3.217 26.850 1.00 88.56 116 SER A CA 1
ATOM 913 C C . SER A 1 116 ? -21.220 3.272 28.045 1.00 88.56 116 SER A C 1
ATOM 915 O O . SER A 1 116 ? -21.642 3.535 29.176 1.00 88.56 116 SER A O 1
ATOM 917 N N . MET A 1 117 ? -19.933 3.013 27.796 1.00 92.25 117 MET A N 1
ATOM 918 C CA . MET A 1 117 ? -18.852 3.047 28.784 1.00 92.25 117 MET A CA 1
ATOM 919 C C . MET A 1 117 ? -17.990 4.314 28.678 1.00 92.25 117 MET A C 1
ATOM 921 O O . MET A 1 117 ? -16.994 4.430 29.386 1.00 92.25 117 MET A O 1
ATOM 925 N N . THR A 1 118 ? -18.355 5.270 27.820 1.00 92.12 118 THR A N 1
ATOM 926 C CA . THR A 1 118 ? -17.679 6.575 27.739 1.00 92.12 118 THR A CA 1
ATOM 927 C C . THR A 1 118 ? -17.981 7.443 28.960 1.00 92.12 118 THR A C 1
ATOM 929 O O . THR A 1 118 ? -19.064 7.349 29.544 1.00 92.12 118 THR A O 1
ATOM 932 N N . ASP A 1 119 ? -17.068 8.356 29.304 1.00 91.88 119 ASP A N 1
ATOM 933 C CA . ASP A 1 119 ? -17.251 9.294 30.422 1.00 91.88 119 ASP A CA 1
ATOM 934 C C . ASP A 1 119 ? -18.564 10.076 30.314 1.00 91.88 119 ASP A C 1
ATOM 936 O O . ASP A 1 119 ? -19.286 10.212 31.299 1.00 91.88 119 ASP A O 1
ATOM 940 N N . ALA A 1 120 ? -18.914 10.536 29.110 1.00 93.38 120 ALA A N 1
ATOM 941 C CA . ALA A 1 120 ? -20.162 11.250 28.860 1.00 93.38 120 ALA A CA 1
ATOM 942 C C . ALA A 1 120 ? -21.396 10.375 29.150 1.00 93.38 120 ALA A C 1
ATOM 944 O O . ALA A 1 120 ? -22.325 10.820 29.827 1.00 93.38 120 ALA A O 1
ATOM 945 N N . SER A 1 121 ? -21.395 9.117 28.692 1.00 92.25 121 SER A N 1
ATOM 946 C CA . SER A 1 121 ? -22.496 8.181 28.948 1.00 92.25 121 SER A CA 1
ATOM 947 C C . SER A 1 121 ? -22.612 7.826 30.433 1.00 92.25 121 SER A C 1
ATOM 949 O O . SER A 1 121 ? -23.708 7.825 30.999 1.00 92.25 121 SER A O 1
ATOM 951 N N . ILE A 1 122 ? -21.480 7.589 31.099 1.00 94.19 122 ILE A N 1
ATOM 952 C CA . ILE A 1 122 ? -21.428 7.289 32.534 1.00 94.19 122 ILE A CA 1
ATOM 953 C C . ILE A 1 122 ? -21.922 8.489 33.349 1.00 94.19 122 ILE A C 1
ATOM 955 O O . ILE A 1 122 ? -22.735 8.311 34.259 1.00 94.19 122 ILE A O 1
ATOM 959 N N . GLN A 1 123 ? -21.492 9.709 33.011 1.00 93.62 123 GLN A N 1
ATOM 960 C CA . GLN A 1 123 ? -21.961 10.933 33.664 1.00 93.62 123 GLN A CA 1
ATOM 961 C C . GLN A 1 123 ? -23.471 11.113 33.514 1.00 93.62 123 GLN A C 1
ATOM 963 O O . GLN A 1 123 ? -24.145 11.409 34.502 1.00 93.62 123 GLN A O 1
ATOM 968 N N . GLU A 1 124 ? -24.025 10.890 32.323 1.00 93.81 124 GLU A N 1
ATOM 969 C CA . GLU A 1 124 ? -25.468 11.009 32.111 1.00 93.81 124 GLU A CA 1
ATOM 970 C C . GLU A 1 124 ? -26.251 9.991 32.950 1.00 93.81 124 GLU A C 1
ATOM 972 O O . GLU A 1 124 ? -27.195 10.338 33.660 1.00 93.81 124 GLU A O 1
ATOM 977 N N . ARG A 1 125 ? -25.800 8.735 32.964 1.00 92.25 125 ARG A N 1
ATOM 978 C CA . ARG A 1 125 ? -26.424 7.665 33.753 1.00 92.25 125 ARG A CA 1
ATOM 979 C C . ARG A 1 125 ? -26.290 7.891 35.260 1.00 92.25 125 ARG A C 1
ATOM 981 O O . ARG A 1 125 ? -27.180 7.503 36.017 1.00 92.25 125 ARG A O 1
ATOM 988 N N . SER A 1 126 ? -25.229 8.566 35.707 1.00 93.88 126 SER A N 1
ATOM 989 C CA . SER A 1 126 ? -25.026 8.898 37.125 1.00 93.88 126 SER A CA 1
ATOM 990 C C . SER A 1 126 ? -26.103 9.824 37.701 1.00 93.88 126 SER A C 1
ATOM 992 O O . SER A 1 126 ? -26.350 9.788 38.903 1.00 93.88 126 SER A O 1
ATOM 994 N N . LYS A 1 127 ? -26.809 10.591 36.856 1.00 95.62 127 LYS A N 1
ATOM 995 C CA . LYS A 1 127 ? -27.921 11.463 37.273 1.00 95.62 127 LYS A CA 1
ATOM 996 C C . LYS A 1 127 ? -29.179 10.695 37.688 1.00 95.62 127 LYS A C 1
ATOM 998 O O . LYS A 1 127 ? -30.016 11.245 38.397 1.00 95.62 127 LYS A O 1
ATOM 1003 N N . THR A 1 128 ? -29.341 9.457 37.221 1.00 93.88 128 THR A N 1
ATOM 1004 C CA . THR A 1 128 ? -30.576 8.666 37.390 1.00 93.88 128 THR A CA 1
ATOM 1005 C C . THR A 1 128 ? -30.361 7.349 38.133 1.00 93.88 128 THR A C 1
ATOM 1007 O O . THR A 1 128 ? -31.321 6.759 38.626 1.00 93.88 128 THR A O 1
ATOM 1010 N N . MET A 1 129 ? -29.114 6.886 38.253 1.00 93.25 129 MET A N 1
ATOM 1011 C CA . MET A 1 129 ? -28.751 5.638 38.925 1.00 93.25 129 MET A CA 1
ATOM 1012 C C . MET A 1 129 ? -28.041 5.893 40.256 1.00 93.25 129 MET A C 1
ATOM 1014 O O . MET A 1 129 ? -27.314 6.869 40.423 1.00 93.25 129 MET A O 1
ATOM 1018 N N . THR A 1 130 ? -28.179 4.962 41.203 1.00 95.38 130 THR A N 1
ATOM 1019 C CA . THR A 1 130 ? -27.309 4.956 42.387 1.00 95.38 130 THR A CA 1
ATOM 1020 C C . THR A 1 130 ? -25.883 4.575 41.989 1.00 95.38 130 THR A C 1
ATOM 1022 O O . THR A 1 130 ? -25.677 3.804 41.051 1.00 95.38 130 THR A O 1
ATOM 1025 N N . VAL A 1 131 ? -24.891 5.059 42.743 1.00 93.00 131 VAL A N 1
ATOM 1026 C CA . VAL A 1 131 ? -23.463 4.779 42.490 1.00 93.00 131 VAL A CA 1
ATOM 1027 C C . VAL A 1 131 ? -23.189 3.276 42.371 1.00 93.00 131 VAL A C 1
ATOM 1029 O O . VAL A 1 131 ? -22.501 2.847 41.449 1.00 93.00 131 VAL A O 1
ATOM 1032 N N . LYS A 1 132 ? -23.782 2.462 43.256 1.00 94.38 132 LYS A N 1
ATOM 1033 C CA . LYS A 1 132 ? -23.609 1.003 43.243 1.00 94.38 132 LYS A CA 1
ATOM 1034 C C . LYS A 1 132 ? -24.191 0.360 41.981 1.00 94.38 132 LYS A C 1
ATOM 1036 O O . LYS A 1 132 ? -23.505 -0.415 41.325 1.00 94.38 132 LYS A O 1
ATOM 1041 N N . ALA A 1 133 ? -25.420 0.721 41.605 1.00 93.50 133 ALA A N 1
ATOM 1042 C CA . ALA A 1 133 ? -26.055 0.183 40.403 1.00 93.50 133 ALA A CA 1
ATOM 1043 C C . ALA A 1 133 ? -25.318 0.603 39.119 1.00 93.50 133 ALA A C 1
ATOM 1045 O O . ALA A 1 133 ? -25.204 -0.186 38.180 1.00 93.50 133 ALA A O 1
ATOM 1046 N N . LEU A 1 134 ? -24.797 1.835 39.079 1.00 93.44 134 LEU A N 1
ATOM 1047 C CA . LEU A 1 134 ? -23.983 2.317 37.966 1.00 93.44 134 LEU A CA 1
ATOM 1048 C C . LEU A 1 134 ? -22.675 1.525 37.858 1.00 93.44 134 LEU A C 1
ATOM 1050 O O . LEU A 1 134 ? -22.353 1.037 36.777 1.00 93.44 134 LEU A O 1
ATOM 1054 N N . GLN A 1 135 ? -21.961 1.350 38.973 1.00 93.88 135 GLN A N 1
ATOM 1055 C CA . GLN A 1 135 ? -20.718 0.580 39.023 1.00 93.88 135 GLN A CA 1
ATOM 1056 C C . GLN A 1 135 ? -20.926 -0.861 38.541 1.00 93.88 135 GLN A C 1
ATOM 1058 O O . GLN A 1 135 ? -20.176 -1.331 37.685 1.00 93.88 135 GLN A O 1
ATOM 1063 N N . ASP A 1 136 ? -21.953 -1.547 39.050 1.00 94.31 136 ASP A N 1
ATOM 1064 C CA . ASP A 1 136 ? -22.260 -2.928 38.668 1.00 94.31 136 ASP A CA 1
ATOM 1065 C C . ASP A 1 136 ? -22.595 -3.030 37.174 1.00 94.31 136 ASP A C 1
ATOM 1067 O O . ASP A 1 136 ? -22.117 -3.930 36.482 1.00 94.31 136 ASP A O 1
ATOM 1071 N N . SER A 1 137 ? -23.353 -2.069 36.638 1.00 90.94 137 SER A N 1
ATOM 1072 C CA . SER A 1 137 ? -23.713 -2.059 35.222 1.00 90.94 137 SER A CA 1
ATOM 1073 C C . SER A 1 137 ? -22.527 -1.771 34.295 1.00 90.94 137 SER A C 1
ATOM 1075 O O . SER A 1 137 ? -22.390 -2.441 33.268 1.00 90.94 137 SER A O 1
ATOM 1077 N N . VAL A 1 138 ? -21.652 -0.820 34.641 1.00 92.44 138 VAL A N 1
ATOM 1078 C CA . VAL A 1 138 ? -20.422 -0.558 33.873 1.00 92.44 138 VAL A CA 1
ATOM 1079 C C . VAL A 1 138 ? -19.513 -1.784 33.920 1.00 92.44 138 VAL A C 1
ATOM 1081 O O . VAL A 1 138 ? -19.053 -2.240 32.878 1.00 92.44 138 VAL A O 1
ATOM 1084 N N . LYS A 1 139 ? -19.335 -2.395 35.099 1.00 93.25 139 LYS A N 1
ATOM 1085 C CA . LYS A 1 139 ? -18.538 -3.618 35.256 1.00 93.25 139 LYS A CA 1
ATOM 1086 C C . LYS A 1 139 ? -19.078 -4.769 34.405 1.00 93.25 139 LYS A C 1
ATOM 1088 O O . LYS A 1 139 ? -18.302 -5.440 33.731 1.00 93.25 139 LYS A O 1
ATOM 1093 N N . GLN A 1 140 ? -20.393 -4.984 34.398 1.00 91.69 140 GLN A N 1
ATOM 1094 C CA . GLN A 1 140 ? -21.011 -6.031 33.583 1.00 91.69 140 GLN A CA 1
ATOM 1095 C C . GLN A 1 140 ? -20.846 -5.762 32.081 1.00 91.69 140 GLN A C 1
ATOM 1097 O O . GLN A 1 140 ? -20.600 -6.696 31.312 1.00 91.69 140 GLN A O 1
ATOM 1102 N N . SER A 1 141 ? -20.935 -4.493 31.673 1.00 90.38 141 SER A N 1
ATOM 1103 C CA . SER A 1 141 ? -20.693 -4.070 30.289 1.00 90.38 141 SER A CA 1
ATOM 1104 C C . SER A 1 141 ? -19.239 -4.325 29.888 1.00 90.38 141 SER A C 1
ATOM 1106 O O . SER A 1 141 ? -19.008 -4.926 28.845 1.00 90.38 141 SER A O 1
ATOM 1108 N N . MET A 1 142 ? -18.268 -3.997 30.752 1.00 91.00 142 MET A N 1
ATOM 1109 C CA . MET A 1 142 ? -16.845 -4.278 30.520 1.00 91.00 142 MET A CA 1
ATOM 1110 C C . MET A 1 142 ? -16.570 -5.777 30.381 1.00 91.00 142 MET A C 1
ATOM 1112 O O . MET A 1 142 ? -15.898 -6.184 29.441 1.00 91.00 142 MET A O 1
ATOM 1116 N N . ILE A 1 143 ? -17.107 -6.610 31.281 1.00 92.25 143 ILE A N 1
ATOM 1117 C CA . ILE A 1 143 ? -16.927 -8.071 31.220 1.00 92.25 143 ILE A CA 1
ATOM 1118 C C . ILE A 1 143 ? -17.484 -8.624 29.906 1.00 92.25 143 ILE A C 1
ATOM 1120 O O . ILE A 1 143 ? -16.808 -9.393 29.226 1.00 92.25 143 ILE A O 1
ATOM 1124 N N . SER A 1 144 ? -18.699 -8.213 29.538 1.00 90.56 144 SER A N 1
ATOM 1125 C CA . SER A 1 144 ? -19.362 -8.688 28.317 1.00 90.56 144 SER A CA 1
ATOM 1126 C C . SER A 1 144 ? -18.627 -8.219 27.059 1.00 90.56 144 SER A C 1
ATOM 1128 O O . SER A 1 144 ? -18.466 -8.991 26.118 1.00 90.56 144 SER A O 1
ATOM 1130 N N . PHE A 1 145 ? -18.139 -6.977 27.062 1.00 92.25 145 PHE A N 1
ATOM 1131 C CA . PHE A 1 145 ? -17.378 -6.411 25.956 1.00 92.25 145 PHE A CA 1
ATOM 1132 C C . PHE A 1 145 ? -16.015 -7.093 25.795 1.00 92.25 145 PHE A C 1
ATOM 1134 O O . PHE A 1 145 ? -15.657 -7.481 24.689 1.00 92.25 145 PHE A O 1
ATOM 1141 N N . PHE A 1 146 ? -15.269 -7.319 26.883 1.00 89.50 146 PHE A N 1
ATOM 1142 C CA . PHE A 1 146 ? -13.981 -8.018 26.813 1.00 89.50 146 PHE A CA 1
ATOM 1143 C C . PHE A 1 146 ? -14.121 -9.485 26.417 1.00 89.50 146 PHE A C 1
ATOM 1145 O O . PHE A 1 146 ? -13.278 -9.992 25.684 1.00 89.50 146 PHE A O 1
ATOM 1152 N N . ALA A 1 147 ? -15.205 -10.151 26.821 1.00 91.12 147 ALA A N 1
ATOM 1153 C CA . ALA A 1 147 ? -15.491 -11.518 26.393 1.00 91.12 147 ALA A CA 1
ATOM 1154 C C . ALA A 1 147 ? -15.683 -11.648 24.869 1.00 91.12 147 ALA A C 1
ATOM 1156 O O . ALA A 1 147 ? -15.559 -12.746 24.336 1.00 91.12 147 ALA A O 1
ATOM 1157 N N . ALA A 1 148 ? -15.953 -10.546 24.159 1.00 87.81 148 ALA A N 1
ATOM 1158 C CA . ALA A 1 148 ? -16.049 -10.545 22.704 1.00 87.81 148 ALA A CA 1
ATOM 1159 C C . ALA A 1 148 ? -14.692 -10.626 21.983 1.00 87.81 148 ALA A C 1
ATOM 1161 O O . ALA A 1 148 ? -14.688 -10.836 20.769 1.00 87.81 148 ALA A O 1
ATOM 1162 N N . PHE A 1 149 ? -13.572 -10.425 22.686 1.00 91.81 149 PHE A N 1
ATOM 1163 C CA . PHE A 1 149 ? -12.213 -10.485 22.143 1.00 91.81 149 PHE A CA 1
ATOM 1164 C C . PHE A 1 149 ? -11.529 -11.781 22.570 1.00 91.81 149 PHE A C 1
ATOM 1166 O O . PHE A 1 149 ? -10.659 -11.801 23.440 1.00 91.81 149 PHE A O 1
ATOM 1173 N N . ASP A 1 150 ? -11.944 -12.883 21.959 1.00 92.25 150 ASP A N 1
ATOM 1174 C CA . ASP A 1 150 ? -11.239 -14.152 22.091 1.00 92.25 150 ASP A CA 1
ATOM 1175 C C . ASP A 1 150 ? -9.913 -14.157 21.300 1.00 92.25 150 ASP A C 1
ATOM 1177 O O . ASP A 1 150 ? -9.526 -13.181 20.640 1.00 92.25 150 ASP A O 1
ATOM 1181 N N . ALA A 1 151 ? -9.181 -15.269 21.396 1.00 93.00 151 ALA A N 1
ATOM 1182 C CA . ALA A 1 151 ? -7.900 -15.436 20.717 1.00 93.00 151 ALA A CA 1
ATOM 1183 C C . ALA A 1 151 ? -8.031 -15.341 19.187 1.00 93.00 151 ALA A C 1
ATOM 1185 O O . ALA A 1 151 ? -7.153 -14.779 18.534 1.00 93.00 151 ALA A O 1
ATOM 1186 N N . GLU A 1 152 ? -9.129 -15.850 18.620 1.00 92.00 152 GLU A N 1
ATOM 1187 C CA . GLU A 1 152 ? -9.367 -15.818 17.178 1.00 92.00 152 GLU A CA 1
ATOM 1188 C C . GLU A 1 152 ? -9.585 -14.382 16.696 1.00 92.00 152 GLU A C 1
ATOM 1190 O O . GLU A 1 152 ? -8.890 -13.917 15.792 1.00 92.00 152 GLU A O 1
ATOM 1195 N N . LYS A 1 153 ? -10.494 -13.640 17.337 1.00 89.38 153 LYS A N 1
ATOM 1196 C CA . LYS A 1 153 ? -10.759 -12.242 16.998 1.00 89.38 153 LYS A CA 1
ATOM 1197 C C . LYS A 1 153 ? -9.517 -11.376 17.184 1.00 89.38 153 LYS A C 1
ATOM 1199 O O . LYS A 1 153 ? -9.244 -10.526 16.339 1.00 89.38 153 LYS A O 1
ATOM 1204 N N . THR A 1 154 ? -8.753 -11.594 18.253 1.00 91.12 154 THR A N 1
ATOM 1205 C CA . THR A 1 154 ? -7.501 -10.859 18.492 1.00 91.12 154 THR A CA 1
ATOM 1206 C C . THR A 1 154 ? -6.504 -11.096 17.356 1.00 91.12 154 THR A C 1
ATOM 1208 O O . THR A 1 154 ? -5.992 -10.135 16.787 1.00 91.12 154 THR A O 1
ATOM 1211 N N . ALA A 1 155 ? -6.316 -12.352 16.936 1.00 90.88 155 ALA A N 1
ATOM 1212 C CA . ALA A 1 155 ? -5.449 -12.683 15.807 1.00 90.88 155 ALA A CA 1
ATOM 1213 C C . ALA A 1 155 ? -5.932 -12.058 14.482 1.00 90.88 155 ALA A C 1
ATOM 1215 O O . ALA A 1 155 ? -5.118 -11.587 13.687 1.00 90.88 155 ALA A O 1
ATOM 1216 N N . GLN A 1 156 ? -7.248 -12.004 14.244 1.00 88.69 156 GLN A N 1
ATOM 1217 C CA . GLN A 1 156 ? -7.814 -11.340 13.064 1.00 88.69 156 GLN A CA 1
ATOM 1218 C C . GLN A 1 156 ? -7.558 -9.824 13.070 1.00 88.69 156 GLN A C 1
ATOM 1220 O O . GLN A 1 156 ? -7.185 -9.261 12.038 1.00 88.69 156 GLN A O 1
ATOM 1225 N N . ILE A 1 157 ? -7.726 -9.168 14.223 1.00 88.56 157 ILE A N 1
ATOM 1226 C CA . ILE A 1 157 ? -7.438 -7.737 14.406 1.00 88.56 157 ILE A CA 1
ATOM 1227 C C . ILE A 1 157 ? -5.952 -7.460 14.152 1.00 88.56 157 ILE A C 1
ATOM 1229 O O . ILE A 1 157 ? -5.624 -6.562 13.375 1.00 88.56 157 ILE A O 1
ATOM 1233 N N . ASP A 1 158 ? -5.054 -8.247 14.748 1.00 89.94 158 ASP A N 1
ATOM 1234 C CA . ASP A 1 158 ? -3.604 -8.089 14.583 1.00 89.94 158 ASP A CA 1
ATOM 1235 C C . ASP A 1 158 ? -3.155 -8.331 13.133 1.00 89.94 158 ASP A C 1
ATOM 1237 O O . ASP A 1 158 ? -2.309 -7.601 12.604 1.00 89.94 158 ASP A O 1
ATOM 1241 N N . GLY A 1 159 ? -3.760 -9.312 12.455 1.00 90.00 159 GLY A N 1
ATOM 1242 C CA . GLY A 1 159 ? -3.529 -9.581 11.035 1.00 90.00 159 GLY A CA 1
ATOM 1243 C C . GLY A 1 159 ? -3.991 -8.433 10.132 1.00 90.00 159 GLY A C 1
ATOM 1244 O O . GLY A 1 159 ? -3.262 -8.017 9.225 1.00 90.00 159 GLY A O 1
ATOM 1245 N N . ALA A 1 160 ? -5.170 -7.866 10.401 1.00 88.50 160 ALA A N 1
ATOM 1246 C CA . ALA A 1 160 ? -5.676 -6.703 9.673 1.00 88.50 160 ALA A CA 1
ATOM 1247 C C . ALA A 1 160 ? -4.812 -5.456 9.916 1.00 88.50 160 ALA A C 1
ATOM 1249 O O . ALA A 1 160 ? -4.498 -4.726 8.974 1.00 88.50 160 ALA A O 1
ATOM 1250 N N . TYR A 1 161 ? -4.371 -5.244 11.159 1.00 88.81 161 TYR A N 1
ATOM 1251 C CA . TYR A 1 161 ? -3.467 -4.153 11.512 1.00 88.81 161 TYR A CA 1
ATOM 1252 C C . TYR A 1 161 ? -2.114 -4.285 10.804 1.00 88.81 161 TYR A C 1
ATOM 1254 O O . TYR A 1 161 ? -1.661 -3.333 10.172 1.00 88.81 161 TYR A O 1
ATOM 1262 N N . SER A 1 162 ? -1.507 -5.475 10.831 1.00 90.62 162 SER A N 1
ATOM 1263 C CA . SER A 1 162 ? -0.255 -5.765 10.116 1.00 90.62 162 SER A CA 1
ATOM 1264 C C . SER A 1 162 ? -0.392 -5.549 8.607 1.00 90.62 162 SER A C 1
ATOM 1266 O O . SER A 1 162 ? 0.473 -4.934 7.983 1.00 90.62 162 SER A O 1
ATOM 1268 N N . THR A 1 163 ? -1.514 -5.981 8.023 1.00 92.06 163 THR A N 1
ATOM 1269 C CA . THR A 1 163 ? -1.820 -5.770 6.601 1.00 92.06 163 THR A CA 1
ATOM 1270 C C . THR A 1 163 ? -1.871 -4.279 6.262 1.00 92.06 163 THR A C 1
ATOM 1272 O O . THR A 1 163 ? -1.202 -3.833 5.330 1.00 92.06 163 THR A O 1
ATOM 1275 N N . LEU A 1 164 ? -2.599 -3.485 7.049 1.00 89.81 164 LEU A N 1
ATOM 1276 C CA . LEU A 1 164 ? -2.677 -2.036 6.859 1.00 89.81 164 LEU A CA 1
ATOM 1277 C C . LEU A 1 164 ? -1.330 -1.342 7.052 1.00 89.81 164 LEU A C 1
ATOM 1279 O O . LEU A 1 164 ? -1.009 -0.428 6.296 1.00 89.81 164 LEU A O 1
ATOM 1283 N N . LEU A 1 165 ? -0.531 -1.779 8.023 1.00 89.81 165 LEU A N 1
ATOM 1284 C CA . LEU A 1 165 ? 0.798 -1.223 8.251 1.00 89.81 165 LEU A CA 1
ATOM 1285 C C . LEU A 1 165 ? 1.731 -1.498 7.064 1.00 89.81 165 LEU A C 1
ATOM 1287 O O . LEU A 1 165 ? 2.393 -0.577 6.591 1.00 89.81 165 LEU A O 1
ATOM 1291 N N . SER A 1 166 ? 1.726 -2.725 6.528 1.00 93.38 166 SER A N 1
ATOM 1292 C CA . SER A 1 166 ? 2.498 -3.070 5.323 1.00 93.38 166 SER A CA 1
ATOM 1293 C C . SER A 1 166 ? 2.085 -2.218 4.117 1.00 93.38 166 SER A C 1
ATOM 1295 O O . SER A 1 166 ? 2.937 -1.720 3.385 1.00 93.38 166 SER A O 1
ATOM 1297 N N . PHE A 1 167 ? 0.784 -1.954 3.964 1.00 93.31 167 PHE A N 1
ATOM 1298 C CA . PHE A 1 167 ? 0.266 -1.066 2.927 1.00 93.31 167 PHE A CA 1
ATOM 1299 C C . PHE A 1 167 ? 0.716 0.378 3.119 1.00 93.31 167 PHE A C 1
ATOM 1301 O O . PHE A 1 167 ? 1.125 1.020 2.159 1.00 93.31 167 PHE A O 1
ATOM 1308 N N . ILE A 1 168 ? 0.688 0.889 4.351 1.00 91.44 168 ILE A N 1
ATOM 1309 C CA . ILE A 1 168 ? 1.160 2.242 4.659 1.00 91.44 168 ILE A CA 1
ATOM 1310 C C . ILE A 1 168 ? 2.649 2.387 4.334 1.00 91.44 168 ILE A C 1
ATOM 1312 O O . ILE A 1 168 ? 3.051 3.396 3.761 1.00 91.44 168 ILE A O 1
ATOM 1316 N N . ASN A 1 169 ? 3.467 1.384 4.648 1.00 93.12 169 ASN A N 1
ATOM 1317 C CA . ASN A 1 169 ? 4.880 1.395 4.274 1.00 93.12 169 ASN A CA 1
ATOM 1318 C C . ASN A 1 169 ? 5.045 1.389 2.747 1.00 93.12 169 ASN A C 1
ATOM 1320 O O . ASN A 1 169 ? 5.786 2.208 2.211 1.00 93.12 169 ASN A O 1
ATOM 1324 N N . PHE A 1 170 ? 4.281 0.548 2.045 1.00 95.75 170 PHE A N 1
ATOM 1325 C CA . PHE A 1 170 ? 4.285 0.480 0.585 1.00 95.75 170 PHE A CA 1
ATOM 1326 C C . PHE A 1 170 ? 3.917 1.813 -0.080 1.00 95.75 170 PHE A C 1
ATOM 1328 O O . PHE A 1 170 ? 4.635 2.269 -0.963 1.00 95.75 170 PHE A O 1
ATOM 1335 N N . ILE A 1 171 ? 2.838 2.481 0.348 1.00 93.56 171 ILE A N 1
ATOM 1336 C CA . ILE A 1 171 ? 2.425 3.766 -0.250 1.00 93.56 171 ILE A CA 1
ATOM 1337 C C . ILE A 1 171 ? 3.367 4.929 0.093 1.00 93.56 171 ILE A C 1
ATOM 1339 O O . ILE A 1 171 ? 3.307 5.968 -0.563 1.00 93.56 171 ILE A O 1
ATOM 1343 N N . ASN A 1 172 ? 4.195 4.778 1.130 1.00 93.50 172 ASN A N 1
ATOM 1344 C CA . ASN A 1 172 ? 5.169 5.782 1.551 1.00 93.50 172 ASN A CA 1
ATOM 1345 C C . ASN A 1 172 ? 6.522 5.652 0.839 1.00 93.50 172 ASN A C 1
ATOM 1347 O O . ASN A 1 172 ? 7.353 6.541 1.011 1.00 93.50 172 ASN A O 1
ATOM 1351 N N . PHE A 1 173 ? 6.738 4.611 0.029 1.00 96.12 173 PHE A N 1
ATOM 1352 C CA . PHE A 1 173 ? 7.894 4.555 -0.864 1.00 96.12 173 PHE A CA 1
ATOM 1353 C C . PHE A 1 173 ? 7.937 5.786 -1.782 1.00 96.12 173 PHE A C 1
ATOM 1355 O O . PHE A 1 173 ? 6.898 6.268 -2.245 1.00 96.12 173 PHE A O 1
ATOM 1362 N N . ASP A 1 174 ? 9.134 6.307 -2.061 1.00 95.69 174 ASP A N 1
ATOM 1363 C CA . ASP A 1 174 ? 9.303 7.522 -2.863 1.00 95.69 174 ASP A CA 1
ATOM 1364 C C . ASP A 1 174 ? 9.231 7.229 -4.372 1.00 95.69 174 ASP A C 1
ATOM 1366 O O . ASP A 1 174 ? 10.196 7.342 -5.133 1.00 95.69 174 ASP A O 1
ATOM 1370 N N . PHE A 1 175 ? 8.030 6.857 -4.829 1.00 96.38 175 PHE A N 1
ATOM 1371 C CA . PHE A 1 175 ? 7.749 6.640 -6.250 1.00 96.38 175 PHE A CA 1
ATOM 1372 C C . PHE A 1 175 ? 8.079 7.874 -7.090 1.00 96.38 175 PHE A C 1
ATOM 1374 O O . PHE A 1 175 ? 8.506 7.745 -8.236 1.00 96.38 175 PHE A O 1
ATOM 1381 N N . PHE A 1 176 ? 7.858 9.075 -6.552 1.00 95.69 176 PHE A N 1
ATOM 1382 C CA . PHE A 1 176 ? 8.087 10.311 -7.287 1.00 95.69 176 PHE A CA 1
ATOM 1383 C C . PHE A 1 176 ? 9.570 10.497 -7.612 1.00 95.69 176 PHE A C 1
ATOM 1385 O O . PHE A 1 176 ? 9.905 10.763 -8.770 1.00 95.69 176 PHE A O 1
ATOM 1392 N N . PHE A 1 177 ? 10.449 10.313 -6.627 1.00 96.50 177 PHE A N 1
ATOM 1393 C CA . PHE A 1 177 ? 11.888 10.418 -6.827 1.00 96.50 177 PHE A CA 1
ATOM 1394 C C . PHE A 1 177 ? 12.408 9.362 -7.805 1.00 96.50 177 PHE A C 1
ATOM 1396 O O . PHE A 1 177 ? 13.150 9.701 -8.731 1.00 96.50 177 PHE A O 1
ATOM 1403 N N . LEU A 1 178 ? 11.942 8.114 -7.687 1.00 97.38 178 LEU A N 1
ATOM 1404 C CA . LEU A 1 178 ? 12.273 7.059 -8.646 1.00 97.38 178 LEU A CA 1
ATOM 1405 C C . LEU A 1 178 ? 11.861 7.446 -10.076 1.00 97.38 178 LEU A C 1
ATOM 1407 O O . LEU A 1 178 ? 12.656 7.350 -11.011 1.00 97.38 178 LEU A O 1
ATOM 1411 N N . LEU A 1 179 ? 10.631 7.933 -10.264 1.00 97.44 179 LEU A N 1
ATOM 1412 C CA . LEU A 1 179 ? 10.103 8.310 -11.579 1.00 97.44 179 LEU A CA 1
ATOM 1413 C C . LEU A 1 179 ? 10.820 9.524 -12.184 1.00 97.44 179 LEU A C 1
ATOM 1415 O O . LEU A 1 179 ? 11.017 9.567 -13.400 1.00 97.44 179 LEU A O 1
ATOM 1419 N N . LYS A 1 180 ? 11.269 10.477 -11.356 1.00 96.44 180 LYS A N 1
ATOM 1420 C CA . LYS A 1 180 ? 12.070 11.635 -11.790 1.00 96.44 180 LYS A CA 1
ATOM 1421 C C . LYS A 1 180 ? 13.387 11.245 -12.457 1.00 96.44 180 LYS A C 1
ATOM 1423 O O . LYS A 1 180 ? 13.870 12.000 -13.299 1.00 96.44 180 LYS A O 1
ATOM 1428 N N . LYS A 1 181 ? 13.951 10.080 -12.116 1.00 96.75 181 LYS A N 1
ATOM 1429 C CA . LYS A 1 181 ? 15.168 9.551 -12.754 1.00 96.75 181 LYS A CA 1
ATOM 1430 C C . LYS A 1 181 ? 14.925 9.129 -14.205 1.00 96.75 181 LYS A C 1
ATOM 1432 O O . LYS A 1 181 ? 15.837 9.224 -15.017 1.00 96.75 181 LYS A O 1
ATOM 1437 N N . PHE A 1 182 ? 13.704 8.700 -14.535 1.00 97.06 182 PHE A N 1
ATOM 1438 C CA . PHE A 1 182 ? 13.306 8.297 -15.888 1.00 97.06 182 PHE A CA 1
ATOM 1439 C C . PHE A 1 182 ? 12.737 9.444 -16.731 1.00 97.06 182 PHE A C 1
ATOM 1441 O O . PHE A 1 182 ? 12.814 9.385 -17.956 1.00 97.06 182 PHE A O 1
ATOM 1448 N N . ASP A 1 183 ? 12.125 10.447 -16.096 1.00 96.12 183 ASP A N 1
ATOM 1449 C CA . ASP A 1 183 ? 11.635 11.667 -16.745 1.00 96.12 183 ASP A CA 1
ATOM 1450 C C . ASP A 1 183 ? 11.640 12.835 -15.748 1.00 96.12 183 ASP A C 1
ATOM 1452 O O . ASP A 1 183 ? 10.848 12.901 -14.801 1.00 96.12 183 ASP A O 1
ATOM 1456 N N . SER A 1 184 ? 12.514 13.809 -15.994 1.00 93.88 184 SER A N 1
ATOM 1457 C CA . SER A 1 184 ? 12.673 14.986 -15.140 1.00 93.88 184 SER A CA 1
ATOM 1458 C C . SER A 1 184 ? 11.454 15.915 -15.137 1.00 93.88 184 SER A C 1
ATOM 1460 O O . SER A 1 184 ? 11.353 16.767 -14.252 1.00 93.88 184 SER A O 1
ATOM 1462 N N . ASN A 1 185 ? 10.503 15.750 -16.061 1.00 92.38 185 ASN A N 1
ATOM 1463 C CA . ASN A 1 185 ? 9.278 16.549 -16.150 1.00 92.38 185 ASN A CA 1
ATOM 1464 C C . ASN A 1 185 ? 8.102 15.950 -15.375 1.00 92.38 185 ASN A C 1
ATOM 1466 O O . ASN A 1 185 ? 7.053 16.591 -15.288 1.00 92.38 185 ASN A O 1
ATOM 1470 N N . VAL A 1 186 ? 8.252 14.757 -14.784 1.00 93.38 186 VAL A N 1
ATOM 1471 C CA . VAL A 1 186 ? 7.220 14.181 -13.909 1.00 93.38 186 VAL A CA 1
ATOM 1472 C C . VAL A 1 186 ? 6.903 15.177 -12.797 1.00 93.38 186 VAL A C 1
ATOM 1474 O O . VAL A 1 186 ? 7.805 15.704 -12.142 1.00 93.38 186 VAL A O 1
ATOM 1477 N N . ALA A 1 187 ? 5.620 15.457 -12.601 1.00 91.56 187 ALA A N 1
ATOM 1478 C CA . ALA A 1 187 ? 5.131 16.318 -11.536 1.00 91.56 187 ALA A CA 1
ATOM 1479 C C . ALA A 1 187 ? 4.555 15.459 -10.406 1.00 91.56 187 ALA A C 1
ATOM 1481 O O . ALA A 1 187 ? 3.847 14.480 -10.651 1.00 91.56 187 ALA A O 1
ATOM 1482 N N . GLU A 1 188 ? 4.873 15.821 -9.165 1.00 92.19 188 GLU A N 1
ATOM 1483 C CA . GLU A 1 188 ? 4.440 15.077 -7.985 1.00 92.19 188 GLU A CA 1
ATOM 1484 C C . GLU A 1 188 ? 2.909 15.091 -7.884 1.00 92.19 188 GLU A C 1
ATOM 1486 O O . GLU A 1 188 ? 2.281 16.140 -8.047 1.00 92.19 188 GLU A O 1
ATOM 1491 N N . ARG A 1 189 ? 2.304 13.917 -7.652 1.00 89.44 189 ARG A N 1
ATOM 1492 C CA . ARG A 1 189 ? 0.843 13.724 -7.544 1.00 89.44 189 ARG A CA 1
ATOM 1493 C C . ARG A 1 189 ? 0.016 14.300 -8.712 1.00 89.44 189 ARG A C 1
ATOM 1495 O O . ARG A 1 189 ? -1.184 14.519 -8.563 1.00 89.44 189 ARG A O 1
ATOM 1502 N N . SER A 1 190 ? 0.623 14.519 -9.880 1.00 88.50 190 SER A N 1
ATOM 1503 C CA . SER A 1 190 ? -0.060 15.028 -11.071 1.00 88.50 190 SER A CA 1
ATOM 1504 C C . SER A 1 190 ? -0.076 13.974 -12.173 1.00 88.50 190 SER A C 1
ATOM 1506 O O . SER A 1 190 ? 0.954 13.624 -12.748 1.00 88.50 190 SER A O 1
ATOM 1508 N N . PHE A 1 191 ? -1.277 13.481 -12.483 1.00 90.12 191 PHE A N 1
ATOM 1509 C CA . PHE A 1 191 ? -1.488 12.362 -13.410 1.00 90.12 191 PHE A CA 1
ATOM 1510 C C . PHE A 1 191 ? -2.247 12.756 -14.686 1.00 90.12 191 PHE A C 1
ATOM 1512 O O . PHE A 1 191 ? -2.811 11.902 -15.367 1.00 90.12 191 PHE A O 1
ATOM 1519 N N . ALA A 1 192 ? -2.300 14.058 -14.987 1.00 85.69 192 ALA A N 1
ATOM 1520 C CA . ALA A 1 192 ? -2.994 14.592 -16.161 1.00 85.69 192 ALA A CA 1
ATOM 1521 C C . ALA A 1 192 ? -2.185 14.432 -17.460 1.00 85.69 192 ALA A C 1
ATOM 1523 O O . ALA A 1 192 ? -2.761 14.273 -18.533 1.00 85.69 192 ALA A O 1
ATOM 1524 N N . ASN A 1 193 ? -0.854 14.463 -17.359 1.00 80.88 193 ASN A N 1
ATOM 1525 C CA . ASN A 1 193 ? 0.055 14.320 -18.492 1.00 80.88 193 ASN A CA 1
ATOM 1526 C C . ASN A 1 193 ? 0.683 12.929 -18.486 1.00 80.88 193 ASN A C 1
ATOM 1528 O O . ASN A 1 193 ? 1.048 12.429 -17.426 1.00 80.88 193 ASN A O 1
ATOM 1532 N N . ASN A 1 194 ? 0.875 12.350 -19.670 1.00 85.19 194 ASN A N 1
ATOM 1533 C CA . ASN A 1 194 ? 1.622 11.105 -19.821 1.00 85.19 194 ASN A CA 1
ATOM 1534 C C . ASN A 1 194 ? 3.129 11.407 -19.837 1.00 85.19 194 ASN A C 1
ATOM 1536 O O . ASN A 1 194 ? 3.582 12.077 -20.773 1.00 85.19 194 ASN A O 1
ATOM 1540 N N . PRO A 1 195 ? 3.909 10.919 -18.855 1.00 92.19 195 PRO A N 1
ATOM 1541 C CA . PRO A 1 195 ? 5.355 11.107 -18.847 1.00 92.19 195 PRO A CA 1
ATOM 1542 C C . PRO A 1 195 ? 6.034 10.408 -20.027 1.00 92.19 195 PRO A C 1
ATOM 1544 O O . PRO A 1 195 ? 5.551 9.393 -20.547 1.00 92.19 195 PRO A O 1
ATOM 1547 N N . LYS A 1 196 ? 7.190 10.933 -20.430 1.00 94.06 196 LYS A N 1
ATOM 1548 C CA . LYS A 1 196 ? 8.048 10.347 -21.463 1.00 94.06 196 LYS A CA 1
ATOM 1549 C C . LYS A 1 196 ? 9.259 9.713 -20.799 1.00 94.06 196 LYS A C 1
ATOM 1551 O O . LYS A 1 196 ? 10.315 10.318 -20.713 1.00 94.06 196 LYS A O 1
ATOM 1556 N N . PHE A 1 197 ? 9.082 8.485 -20.331 1.00 96.56 197 PHE A N 1
ATOM 1557 C CA . PHE A 1 197 ? 10.164 7.742 -19.699 1.00 96.56 197 PHE A CA 1
ATOM 1558 C C . PHE A 1 197 ? 11.209 7.289 -20.719 1.00 96.56 197 PHE A C 1
ATOM 1560 O O . PHE A 1 197 ? 10.865 6.610 -21.693 1.00 96.56 197 PHE A O 1
ATOM 1567 N N . ASP A 1 198 ? 12.468 7.615 -20.445 1.00 96.31 198 ASP A N 1
ATOM 1568 C CA . ASP A 1 198 ? 13.627 7.170 -21.214 1.00 96.31 198 ASP A CA 1
ATOM 1569 C C . ASP A 1 198 ? 14.251 5.899 -20.618 1.00 96.31 198 ASP A C 1
ATOM 1571 O O . ASP A 1 198 ? 13.903 5.465 -19.524 1.00 96.31 198 ASP A O 1
ATOM 1575 N N . SER A 1 199 ? 15.146 5.242 -21.361 1.00 96.81 199 SER A N 1
ATOM 1576 C CA . SER A 1 199 ? 15.961 4.164 -20.776 1.00 96.81 199 SER A CA 1
ATOM 1577 C C . SER A 1 199 ? 17.114 4.782 -19.991 1.00 96.81 199 SER A C 1
ATOM 1579 O O . SER A 1 199 ? 17.734 5.728 -20.473 1.00 96.81 199 SER A O 1
ATOM 1581 N N . ILE A 1 200 ? 17.427 4.233 -18.820 1.00 96.12 200 ILE A N 1
ATOM 1582 C CA . ILE A 1 200 ? 18.508 4.727 -17.953 1.00 96.12 200 ILE A CA 1
ATOM 1583 C C . ILE A 1 200 ? 19.426 3.584 -17.529 1.00 96.12 200 ILE A C 1
ATOM 1585 O O . ILE A 1 200 ? 19.026 2.421 -17.587 1.00 96.12 200 ILE A O 1
ATOM 1589 N N . SER A 1 201 ? 20.643 3.901 -17.079 1.00 94.50 201 SER A N 1
ATOM 1590 C CA . SER A 1 201 ? 21.494 2.899 -16.426 1.00 94.50 201 SER A CA 1
ATOM 1591 C C . SER A 1 201 ? 20.781 2.341 -15.195 1.00 94.50 201 SER A C 1
ATOM 1593 O O . SER A 1 201 ? 20.288 3.111 -14.369 1.00 94.50 201 SER A O 1
ATOM 1595 N N . ALA A 1 202 ? 20.731 1.015 -15.065 1.00 90.31 202 ALA A N 1
ATOM 1596 C CA . ALA A 1 202 ? 20.125 0.361 -13.907 1.00 90.31 202 ALA A CA 1
ATOM 1597 C C . ALA A 1 202 ? 20.868 0.682 -12.599 1.00 90.31 202 ALA A C 1
ATOM 1599 O O . ALA A 1 202 ? 20.240 0.706 -11.546 1.00 90.31 202 ALA A O 1
ATOM 1600 N N . ASP A 1 203 ? 22.159 1.024 -12.673 1.00 90.00 203 ASP A N 1
ATOM 1601 C CA . ASP A 1 203 ? 22.955 1.436 -11.511 1.00 90.00 203 ASP A CA 1
ATOM 1602 C C . ASP A 1 203 ? 22.369 2.675 -10.809 1.00 90.00 203 ASP A C 1
ATOM 1604 O O . ASP A 1 203 ? 22.532 2.836 -9.606 1.00 90.00 203 ASP A O 1
ATOM 1608 N N . TYR A 1 204 ? 21.652 3.550 -11.528 1.00 93.12 204 TYR A N 1
ATOM 1609 C CA . TYR A 1 204 ? 21.060 4.764 -10.945 1.00 93.12 204 TYR A CA 1
ATOM 1610 C C . TYR A 1 204 ? 19.811 4.520 -10.098 1.00 93.12 204 TYR A C 1
ATOM 1612 O O . TYR A 1 204 ? 19.363 5.438 -9.403 1.00 93.12 204 TYR A O 1
ATOM 1620 N N . ILE A 1 205 ? 19.227 3.326 -10.200 1.00 94.75 205 ILE A N 1
ATOM 1621 C CA . ILE A 1 205 ? 18.002 2.946 -9.490 1.00 94.75 205 ILE A CA 1
ATOM 1622 C C . ILE A 1 205 ? 18.171 1.684 -8.647 1.00 94.75 205 ILE A C 1
ATOM 1624 O O . ILE A 1 205 ? 17.194 1.188 -8.101 1.00 94.75 205 ILE A O 1
ATOM 1628 N N . ALA A 1 206 ? 19.382 1.132 -8.591 1.00 90.75 206 ALA A N 1
ATOM 1629 C CA . ALA A 1 206 ? 19.681 -0.102 -7.882 1.00 90.75 206 ALA A CA 1
ATOM 1630 C C . ALA A 1 206 ? 19.222 -0.042 -6.420 1.00 90.75 206 ALA A C 1
ATOM 1632 O O . ALA A 1 206 ? 18.449 -0.893 -5.987 1.00 90.75 206 ALA A O 1
ATOM 1633 N N . ASP A 1 207 ? 19.650 0.999 -5.706 1.00 92.69 207 ASP A N 1
ATOM 1634 C CA . ASP A 1 207 ? 19.317 1.198 -4.296 1.00 92.69 207 ASP A CA 1
ATOM 1635 C C . ASP A 1 207 ? 17.812 1.441 -4.111 1.00 92.69 207 ASP A C 1
ATOM 1637 O O . ASP A 1 207 ? 17.193 0.808 -3.265 1.00 92.69 207 ASP A O 1
ATOM 1641 N N . ASP A 1 208 ? 17.174 2.246 -4.970 1.00 96.12 208 ASP A N 1
ATOM 1642 C CA . ASP A 1 208 ? 15.727 2.491 -4.870 1.00 96.12 208 ASP A CA 1
ATOM 1643 C C . ASP A 1 208 ? 14.902 1.220 -5.121 1.00 96.12 208 ASP A C 1
ATOM 1645 O O . ASP A 1 208 ? 13.811 1.072 -4.574 1.00 96.12 208 ASP A O 1
ATOM 1649 N N . LEU A 1 209 ? 15.382 0.308 -5.975 1.00 95.06 209 LEU A N 1
ATOM 1650 C CA . LEU A 1 209 ? 14.727 -0.982 -6.193 1.00 95.06 209 LEU A CA 1
ATOM 1651 C C . LEU A 1 209 ? 14.868 -1.889 -4.971 1.00 95.06 209 LEU A C 1
ATOM 1653 O O . LEU A 1 209 ? 13.905 -2.574 -4.634 1.00 95.06 209 LEU A O 1
ATOM 1657 N N . LEU A 1 210 ? 16.018 -1.874 -4.291 1.00 93.62 210 LEU A N 1
ATOM 1658 C CA . LEU A 1 210 ? 16.192 -2.592 -3.027 1.00 93.62 210 LEU A CA 1
ATOM 1659 C C . LEU A 1 210 ? 15.250 -2.030 -1.954 1.00 93.62 210 LEU A C 1
ATOM 1661 O O . LEU A 1 210 ? 14.472 -2.792 -1.383 1.00 93.62 210 LEU A O 1
ATOM 1665 N N . ASP A 1 211 ? 15.222 -0.707 -1.781 1.00 96.19 211 ASP A N 1
ATOM 1666 C CA . ASP A 1 211 ? 14.310 -0.022 -0.856 1.00 96.19 211 ASP A CA 1
ATOM 1667 C C . ASP A 1 211 ? 12.837 -0.330 -1.182 1.00 96.19 211 ASP A C 1
ATOM 1669 O O . ASP A 1 211 ? 12.003 -0.546 -0.298 1.00 96.19 211 ASP A O 1
ATOM 1673 N N . PHE A 1 212 ? 12.492 -0.397 -2.472 1.00 97.31 212 PHE A N 1
ATOM 1674 C CA . PHE A 1 212 ? 11.156 -0.794 -2.904 1.00 97.31 212 PHE A CA 1
ATOM 1675 C C . PHE A 1 212 ? 10.835 -2.237 -2.509 1.00 97.31 212 PHE A C 1
ATOM 1677 O O . PHE A 1 212 ? 9.733 -2.503 -2.030 1.00 97.31 212 PHE A O 1
ATOM 1684 N N . LEU A 1 213 ? 11.762 -3.179 -2.699 1.00 95.62 213 LEU A N 1
ATOM 1685 C CA . LEU A 1 213 ? 11.552 -4.586 -2.351 1.00 95.62 213 LEU A CA 1
ATOM 1686 C C . LEU A 1 213 ? 11.312 -4.784 -0.852 1.00 95.62 213 LEU A C 1
ATOM 1688 O O . LEU A 1 213 ? 10.505 -5.645 -0.492 1.00 95.62 213 LEU A O 1
ATOM 1692 N N . GLU A 1 214 ? 11.932 -3.977 0.011 1.00 96.19 214 GLU A N 1
ATOM 1693 C CA . GLU A 1 214 ? 11.713 -4.029 1.463 1.00 96.19 214 GLU A CA 1
ATOM 1694 C C . GLU A 1 214 ? 10.257 -3.749 1.850 1.00 96.19 214 GLU A C 1
ATOM 1696 O O . GLU A 1 214 ? 9.722 -4.384 2.760 1.00 96.19 214 GLU A O 1
ATOM 1701 N N . VAL A 1 215 ? 9.582 -2.840 1.140 1.00 96.38 215 VAL A N 1
ATOM 1702 C CA . VAL A 1 215 ? 8.165 -2.526 1.389 1.00 96.38 215 VAL A CA 1
ATOM 1703 C C . VAL A 1 215 ? 7.212 -3.337 0.514 1.00 96.38 215 VAL A C 1
ATOM 1705 O O . VAL A 1 215 ? 6.060 -3.566 0.887 1.00 96.38 215 VAL A O 1
ATOM 1708 N N . PHE A 1 216 ? 7.676 -3.788 -0.649 1.00 96.69 216 PHE A N 1
ATOM 1709 C CA . PHE A 1 216 ? 6.868 -4.525 -1.606 1.00 96.69 216 PHE A CA 1
ATOM 1710 C C . PHE A 1 216 ? 6.725 -5.995 -1.232 1.00 96.69 216 PHE A C 1
ATOM 1712 O O . PHE A 1 216 ? 5.631 -6.534 -1.355 1.00 96.69 216 PHE A O 1
ATOM 1719 N N . THR A 1 217 ? 7.781 -6.645 -0.751 1.00 93.69 217 THR A N 1
ATOM 1720 C CA . THR A 1 217 ? 7.754 -8.062 -0.353 1.00 93.69 217 THR A CA 1
ATOM 1721 C C . THR A 1 217 ? 6.741 -8.360 0.765 1.00 93.69 217 THR A C 1
ATOM 1723 O O . THR A 1 217 ? 5.926 -9.267 0.585 1.00 93.69 217 THR A O 1
ATOM 1726 N N . PRO A 1 218 ? 6.698 -7.606 1.886 1.00 94.19 218 PRO A N 1
ATOM 1727 C CA . PRO A 1 218 ? 5.761 -7.875 2.981 1.00 94.19 218 PRO A CA 1
ATOM 1728 C C . PRO A 1 218 ? 4.314 -7.449 2.687 1.00 94.19 218 PRO A C 1
ATOM 1730 O O . PRO A 1 218 ? 3.421 -7.743 3.482 1.00 94.19 218 PRO A O 1
ATOM 1733 N N . LEU A 1 219 ? 4.053 -6.747 1.579 1.00 95.75 219 LEU A N 1
ATOM 1734 C CA . LEU A 1 219 ? 2.706 -6.307 1.221 1.00 95.75 219 LEU A CA 1
ATOM 1735 C C . LEU A 1 219 ? 1.800 -7.515 0.936 1.00 95.75 219 LEU A C 1
ATOM 1737 O O . LEU A 1 219 ? 2.018 -8.256 -0.028 1.00 95.75 219 LEU A O 1
ATOM 1741 N N . ASN A 1 220 ? 0.740 -7.665 1.728 1.00 93.75 220 ASN A N 1
ATOM 1742 C CA . ASN A 1 220 ? -0.240 -8.744 1.592 1.00 93.75 220 ASN A CA 1
ATOM 1743 C C . ASN A 1 220 ? -1.234 -8.484 0.442 1.00 93.75 220 ASN A C 1
ATOM 1745 O O . ASN A 1 220 ? -2.305 -7.914 0.645 1.00 93.75 220 ASN A O 1
ATOM 1749 N N . LEU A 1 221 ? -0.896 -8.901 -0.778 1.00 93.44 221 LEU A N 1
ATOM 1750 C CA . LEU A 1 221 ? -1.748 -8.686 -1.955 1.00 93.44 221 LEU A CA 1
ATOM 1751 C C . LEU A 1 221 ? -3.061 -9.488 -1.917 1.00 93.44 221 LEU A C 1
ATOM 1753 O O . LEU A 1 221 ? -4.041 -9.039 -2.508 1.00 93.44 221 LEU A O 1
ATOM 1757 N N . ASP A 1 222 ? -3.105 -10.588 -1.163 1.00 91.38 222 ASP A N 1
ATOM 1758 C CA . ASP A 1 222 ? -4.249 -11.508 -1.073 1.00 91.38 222 ASP A CA 1
ATOM 1759 C C . ASP A 1 222 ? -5.276 -11.120 0.002 1.00 91.38 222 ASP A C 1
ATOM 1761 O O . ASP A 1 222 ? -6.278 -11.810 0.202 1.00 91.38 222 ASP A O 1
ATOM 1765 N N . ALA A 1 223 ? -5.045 -10.018 0.719 1.00 90.75 223 ALA A N 1
ATOM 1766 C CA . ALA A 1 223 ? -5.988 -9.517 1.708 1.00 90.75 223 ALA A CA 1
ATOM 1767 C C . ALA A 1 223 ? -7.349 -9.152 1.085 1.00 90.75 223 ALA A C 1
ATOM 1769 O O . ALA A 1 223 ? -7.455 -8.790 -0.090 1.00 90.75 223 ALA A O 1
ATOM 1770 N N . ASP A 1 224 ? -8.401 -9.136 1.912 1.00 87.62 224 ASP A N 1
ATOM 1771 C CA . ASP A 1 224 ? -9.711 -8.594 1.530 1.00 87.62 224 ASP A CA 1
ATOM 1772 C C . ASP A 1 224 ? -9.674 -7.054 1.489 1.00 87.62 224 ASP A C 1
ATOM 1774 O O . ASP A 1 224 ? -10.216 -6.341 2.339 1.00 87.62 224 ASP A O 1
ATOM 1778 N N . TRP A 1 225 ? -8.989 -6.527 0.474 1.00 89.12 225 TRP A N 1
ATOM 1779 C CA . TRP A 1 225 ? -8.791 -5.095 0.266 1.00 89.12 225 TRP A CA 1
ATOM 1780 C C . TRP A 1 225 ? -10.099 -4.333 0.092 1.00 89.12 225 TRP A C 1
ATOM 1782 O O . TRP A 1 225 ? -10.200 -3.180 0.507 1.00 89.12 225 TRP A O 1
ATOM 1792 N N . LYS A 1 226 ? -11.127 -4.976 -0.472 1.00 88.56 226 LYS A N 1
ATOM 1793 C CA . LYS A 1 226 ? -12.453 -4.370 -0.611 1.00 88.56 226 LYS A CA 1
ATOM 1794 C C . LYS A 1 226 ? -13.045 -4.073 0.763 1.00 88.56 226 LYS A C 1
ATOM 1796 O O . LYS A 1 226 ? -13.497 -2.952 0.995 1.00 88.56 226 LYS A O 1
ATOM 1801 N N . ARG A 1 227 ? -13.013 -5.041 1.684 1.00 85.06 227 ARG A N 1
ATOM 1802 C CA . ARG A 1 227 ? -13.456 -4.829 3.066 1.00 85.06 227 ARG A CA 1
ATOM 1803 C C . ARG A 1 227 ? -12.622 -3.758 3.768 1.00 85.06 227 ARG A C 1
ATOM 1805 O O . ARG A 1 227 ? -13.199 -2.870 4.392 1.00 85.06 227 ARG A O 1
ATOM 1812 N N . ILE A 1 228 ? -11.295 -3.810 3.634 1.00 86.38 228 ILE A N 1
ATOM 1813 C CA . ILE A 1 228 ? -10.375 -2.857 4.277 1.00 86.38 228 ILE A CA 1
ATOM 1814 C C . ILE A 1 228 ? -10.652 -1.418 3.819 1.00 86.38 228 ILE A C 1
ATOM 1816 O O . ILE A 1 228 ? -10.823 -0.524 4.649 1.00 86.38 228 ILE A O 1
ATOM 1820 N N . PHE A 1 229 ? -10.732 -1.178 2.508 1.00 87.94 229 PHE A N 1
ATOM 1821 C CA . PHE A 1 229 ? -10.945 0.167 1.972 1.00 87.94 229 PHE A CA 1
ATOM 1822 C C . PHE A 1 229 ? -12.349 0.701 2.241 1.00 87.94 229 PHE A C 1
ATOM 1824 O O . PHE A 1 229 ? -12.489 1.892 2.511 1.00 87.94 229 PHE A O 1
ATOM 1831 N N . ASN A 1 230 ? -13.374 -0.157 2.246 1.00 85.75 230 ASN A N 1
ATOM 1832 C CA . ASN A 1 230 ? -14.723 0.253 2.638 1.00 85.75 230 ASN A CA 1
ATOM 1833 C C . ASN A 1 230 ? -14.774 0.691 4.106 1.00 85.75 230 ASN A C 1
ATOM 1835 O O . ASN A 1 230 ? -15.312 1.754 4.403 1.00 85.75 230 ASN A O 1
ATOM 1839 N N . ALA A 1 231 ? -14.152 -0.069 5.011 1.00 81.88 231 ALA A N 1
ATOM 1840 C CA . ALA A 1 231 ? -14.075 0.319 6.415 1.00 81.88 231 ALA A CA 1
ATOM 1841 C C . ALA A 1 231 ? -13.323 1.654 6.584 1.00 81.88 231 ALA A C 1
ATOM 1843 O O . ALA A 1 231 ? -13.776 2.545 7.300 1.00 81.88 231 ALA A O 1
ATOM 1844 N N . LEU A 1 232 ? -12.205 1.838 5.872 1.00 80.44 232 LEU A N 1
ATOM 1845 C CA . LEU A 1 232 ? -11.442 3.090 5.897 1.00 80.44 232 LEU A CA 1
ATOM 1846 C C . LEU A 1 232 ? -12.256 4.284 5.378 1.00 80.44 232 LEU A C 1
ATOM 1848 O O . LEU A 1 232 ? -12.172 5.379 5.942 1.00 80.44 232 LEU A O 1
ATOM 1852 N N . LYS A 1 233 ? -13.055 4.064 4.329 1.00 84.88 233 LYS A N 1
ATOM 1853 C CA . LYS A 1 233 ? -13.976 5.060 3.780 1.00 84.88 233 LYS A CA 1
ATOM 1854 C C . LYS A 1 233 ? -15.019 5.481 4.805 1.00 84.88 233 LYS A C 1
ATOM 1856 O O . LYS A 1 233 ? -15.237 6.677 4.969 1.00 84.88 233 LYS A O 1
ATOM 1861 N N . GLU A 1 234 ? -15.640 4.525 5.494 1.00 81.06 234 GLU A N 1
ATOM 1862 C CA . GLU A 1 234 ? -16.619 4.799 6.553 1.00 81.06 234 GLU A CA 1
ATOM 1863 C C . GLU A 1 234 ? -15.992 5.609 7.692 1.00 81.06 234 GLU A C 1
ATOM 1865 O O . GLU A 1 234 ? -16.556 6.612 8.121 1.00 81.06 234 GLU A O 1
ATOM 1870 N N . TYR A 1 235 ? -14.787 5.234 8.125 1.00 75.75 235 TYR A N 1
ATOM 1871 C CA . TYR A 1 235 ? -14.093 5.900 9.226 1.00 75.75 235 TYR A CA 1
ATOM 1872 C C . TYR A 1 235 ? -13.675 7.341 8.907 1.00 75.75 235 TYR A C 1
ATOM 1874 O O . TYR A 1 235 ? -13.787 8.230 9.750 1.00 75.75 235 TYR A O 1
ATOM 1882 N N . ARG A 1 236 ? -13.184 7.599 7.689 1.00 75.44 236 ARG A N 1
ATOM 1883 C CA . ARG A 1 236 ? -12.762 8.946 7.256 1.00 75.44 236 ARG A CA 1
ATOM 1884 C C . ARG A 1 236 ? -13.866 9.746 6.569 1.00 75.44 236 ARG A C 1
ATOM 1886 O O . ARG A 1 236 ? -13.626 10.900 6.220 1.00 75.44 236 ARG A O 1
ATOM 1893 N N . ASN A 1 237 ? -15.038 9.144 6.361 1.00 80.00 237 ASN A N 1
ATOM 1894 C CA . ASN A 1 237 ? -16.119 9.667 5.526 1.00 80.00 237 ASN A CA 1
ATOM 1895 C C . ASN A 1 237 ? -15.630 10.149 4.140 1.00 80.00 237 ASN A C 1
ATOM 1897 O O . ASN A 1 237 ? -16.083 11.167 3.619 1.00 80.00 237 ASN A O 1
ATOM 1901 N N . MET A 1 238 ? -14.636 9.459 3.571 1.00 78.50 238 MET A N 1
ATOM 1902 C CA . MET A 1 238 ? -13.964 9.855 2.331 1.00 78.50 238 MET A CA 1
ATOM 1903 C C . MET A 1 238 ? -13.262 8.665 1.680 1.00 78.50 238 MET A C 1
ATOM 1905 O O . MET A 1 238 ? -12.665 7.835 2.361 1.00 78.50 238 MET A O 1
ATOM 1909 N N . ASP A 1 239 ? -13.298 8.607 0.349 1.00 79.75 239 ASP A N 1
ATOM 1910 C CA . ASP A 1 239 ? -12.584 7.595 -0.429 1.00 79.75 239 ASP A CA 1
ATOM 1911 C C . ASP A 1 239 ? -11.066 7.808 -0.349 1.00 79.75 239 ASP A C 1
ATOM 1913 O O . ASP A 1 239 ? -10.530 8.757 -0.918 1.00 79.75 239 ASP A O 1
ATOM 1917 N N . ILE A 1 240 ? -10.373 6.901 0.345 1.00 83.94 240 ILE A N 1
ATOM 1918 C CA . ILE A 1 240 ? -8.907 6.930 0.487 1.00 83.94 240 ILE A CA 1
ATOM 1919 C C . ILE A 1 240 ? -8.216 6.412 -0.780 1.00 83.94 240 ILE A C 1
ATOM 1921 O O . ILE A 1 240 ? -7.165 6.904 -1.186 1.00 83.94 240 ILE A O 1
ATOM 1925 N N . ILE A 1 241 ? -8.819 5.411 -1.415 1.00 89.62 241 ILE A N 1
ATOM 1926 C CA . ILE A 1 241 ? -8.343 4.781 -2.642 1.00 89.62 241 ILE A CA 1
ATOM 1927 C C . ILE A 1 241 ? -9.545 4.273 -3.433 1.00 89.62 241 ILE A C 1
ATOM 1929 O O . ILE A 1 241 ? -10.551 3.847 -2.866 1.00 89.62 241 ILE A O 1
ATOM 1933 N N . GLN A 1 242 ? -9.443 4.308 -4.758 1.00 90.50 242 GLN A N 1
ATOM 1934 C CA . GLN A 1 242 ? -10.465 3.741 -5.629 1.00 90.50 242 GLN A CA 1
ATOM 1935 C C . GLN A 1 242 ? -10.341 2.213 -5.624 1.00 90.50 242 GLN A C 1
ATOM 1937 O O . GLN A 1 242 ? -9.383 1.669 -6.176 1.00 90.50 242 GLN A O 1
ATOM 1942 N N . VAL A 1 243 ? -11.315 1.525 -5.018 1.00 90.31 243 VAL A N 1
ATOM 1943 C CA . VAL A 1 243 ? -11.308 0.057 -4.856 1.00 90.31 243 VAL A CA 1
ATOM 1944 C C . VAL A 1 243 ? -11.103 -0.649 -6.198 1.00 90.31 243 VAL A C 1
ATOM 1946 O O . VAL A 1 243 ? -10.207 -1.477 -6.321 1.00 90.31 243 VAL A O 1
ATOM 1949 N N . ASP A 1 244 ? -11.848 -0.251 -7.232 1.00 91.25 244 ASP A N 1
ATOM 1950 C CA . ASP A 1 244 ? -11.748 -0.851 -8.569 1.00 91.25 244 ASP A CA 1
ATOM 1951 C C . ASP A 1 244 ? -10.366 -0.668 -9.212 1.00 91.25 244 ASP A C 1
ATOM 1953 O O . ASP A 1 244 ? -9.924 -1.512 -9.994 1.00 91.25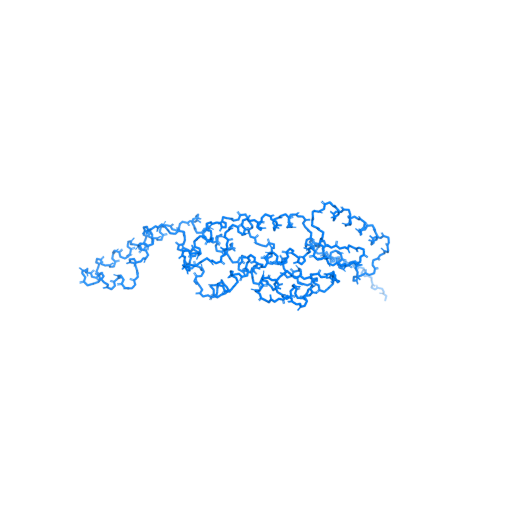 244 ASP A O 1
ATOM 1957 N N . ALA A 1 245 ? -9.679 0.437 -8.911 1.00 93.44 245 ALA A N 1
ATOM 1958 C CA . ALA A 1 245 ? -8.336 0.689 -9.419 1.00 93.44 245 ALA A CA 1
ATOM 1959 C C . ALA A 1 245 ? -7.315 -0.227 -8.732 1.00 93.44 245 ALA A C 1
ATOM 1961 O O . ALA A 1 245 ? -6.487 -0.837 -9.408 1.00 93.44 245 ALA A O 1
ATOM 1962 N N . TRP A 1 246 ? -7.426 -0.396 -7.411 1.00 94.88 246 TRP A N 1
ATOM 1963 C CA . TRP A 1 246 ? -6.589 -1.335 -6.668 1.00 94.88 246 TRP A CA 1
ATOM 1964 C C . TRP A 1 246 ? -6.823 -2.784 -7.093 1.00 94.88 246 TRP A C 1
ATOM 1966 O O . TRP A 1 246 ? -5.865 -3.501 -7.353 1.00 94.88 246 TRP A O 1
ATOM 1976 N N . THR A 1 247 ? -8.077 -3.216 -7.242 1.00 91.25 247 THR A N 1
ATOM 1977 C CA . THR A 1 247 ? -8.401 -4.590 -7.660 1.00 91.25 247 THR A CA 1
ATOM 1978 C C . THR A 1 247 ? -7.864 -4.923 -9.056 1.00 91.25 247 THR A C 1
ATOM 1980 O O . THR A 1 247 ? -7.592 -6.084 -9.344 1.00 91.25 247 THR A O 1
ATOM 1983 N N . LYS A 1 248 ? -7.659 -3.921 -9.922 1.00 92.88 248 LYS A N 1
ATOM 1984 C CA . LYS A 1 248 ? -6.973 -4.096 -11.214 1.00 92.88 248 LYS A CA 1
ATOM 1985 C C . LYS A 1 248 ? -5.448 -4.095 -11.090 1.00 92.88 248 LYS A C 1
ATOM 1987 O O . LYS A 1 248 ? -4.784 -4.762 -11.878 1.00 92.88 248 LYS A O 1
ATOM 1992 N N . LEU A 1 249 ? -4.899 -3.346 -10.136 1.00 95.00 249 LEU A N 1
ATOM 1993 C CA . LEU A 1 249 ? -3.459 -3.217 -9.911 1.00 95.00 249 LEU A CA 1
ATOM 1994 C C . LEU A 1 249 ? -2.869 -4.414 -9.150 1.00 95.00 249 LEU A C 1
ATOM 1996 O O . LEU A 1 249 ? -1.823 -4.919 -9.545 1.00 95.00 249 LEU A O 1
ATOM 2000 N N . ALA A 1 250 ? -3.524 -4.875 -8.083 1.00 94.75 250 ALA A N 1
ATOM 2001 C CA . ALA A 1 250 ? -3.000 -5.908 -7.188 1.00 94.75 250 ALA A CA 1
ATOM 2002 C C . ALA A 1 250 ? -2.607 -7.216 -7.909 1.00 94.75 250 ALA A C 1
ATOM 2004 O O . ALA A 1 250 ? -1.519 -7.716 -7.629 1.00 94.75 250 ALA A O 1
ATOM 2005 N N . PRO A 1 251 ? -3.373 -7.731 -8.896 1.00 93.06 251 PRO A N 1
ATOM 2006 C CA . PRO A 1 251 ? -2.937 -8.885 -9.681 1.00 93.06 251 PRO A CA 1
ATOM 2007 C C . PRO A 1 251 ? -1.659 -8.621 -10.483 1.00 93.06 251 PRO A C 1
ATOM 2009 O O . PRO A 1 251 ? -0.785 -9.475 -10.536 1.00 93.06 251 PRO A O 1
ATOM 2012 N N . ALA A 1 252 ? -1.504 -7.427 -11.066 1.00 92.44 252 ALA A N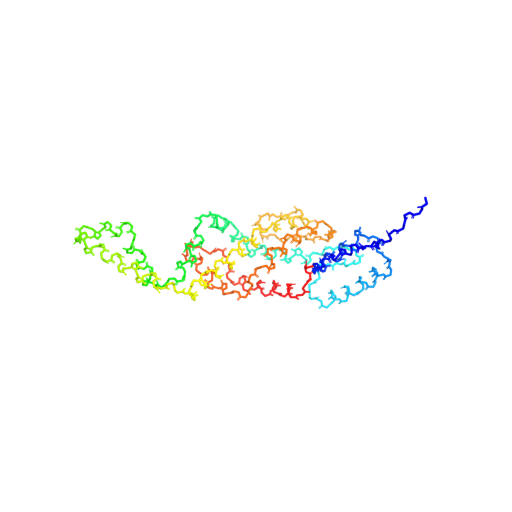 1
ATOM 2013 C CA . ALA A 1 252 ? -0.292 -7.068 -11.803 1.00 92.44 252 ALA A CA 1
ATOM 2014 C C . ALA A 1 252 ? 0.928 -6.931 -10.878 1.00 92.44 252 ALA A C 1
ATOM 2016 O O . ALA A 1 252 ? 2.036 -7.284 -11.273 1.00 92.44 252 ALA A O 1
ATOM 2017 N N . LEU A 1 253 ? 0.730 -6.443 -9.648 1.00 95.38 253 LEU A N 1
ATOM 2018 C CA . LEU A 1 253 ? 1.754 -6.483 -8.604 1.00 95.38 253 LEU A CA 1
ATOM 2019 C C . LEU A 1 253 ? 2.121 -7.938 -8.265 1.00 95.38 253 LEU A C 1
ATOM 2021 O O . LEU A 1 253 ? 3.302 -8.268 -8.203 1.00 95.38 253 LEU A O 1
ATOM 2025 N N . GLY A 1 254 ? 1.122 -8.811 -8.114 1.00 94.00 254 GLY A N 1
ATOM 2026 C CA . GLY A 1 254 ? 1.315 -10.241 -7.861 1.00 94.00 254 GLY A CA 1
ATOM 2027 C C . GLY A 1 254 ? 2.136 -10.918 -8.957 1.00 94.00 254 GLY A C 1
ATOM 2028 O O . GLY A 1 254 ? 3.171 -11.504 -8.661 1.00 94.00 254 GLY A O 1
ATOM 2029 N N . GLU A 1 255 ? 1.755 -10.735 -10.226 1.00 91.44 255 GLU A N 1
ATOM 2030 C CA . GLU A 1 255 ? 2.484 -11.272 -11.386 1.00 91.44 255 GLU A CA 1
ATOM 2031 C C . GLU A 1 255 ? 3.957 -10.811 -11.407 1.00 91.44 255 GLU A C 1
ATOM 2033 O O . GLU A 1 255 ? 4.859 -11.601 -11.692 1.00 91.44 255 GLU A O 1
ATOM 2038 N N . VAL A 1 256 ? 4.226 -9.537 -11.091 1.00 91.50 256 VAL A N 1
ATOM 2039 C CA . VAL A 1 256 ? 5.598 -9.008 -11.014 1.00 91.50 256 VAL A CA 1
ATOM 2040 C C . VAL A 1 256 ? 6.380 -9.665 -9.879 1.00 91.50 256 VAL A C 1
ATOM 2042 O O . VAL A 1 256 ? 7.521 -10.072 -10.104 1.00 91.50 256 VAL A O 1
ATOM 2045 N N . ARG A 1 257 ? 5.775 -9.817 -8.697 1.00 91.38 257 ARG A N 1
ATOM 2046 C CA . ARG A 1 257 ? 6.407 -10.474 -7.545 1.00 91.38 257 ARG A CA 1
ATOM 2047 C C . ARG A 1 257 ? 6.725 -11.938 -7.838 1.00 91.38 257 ARG A C 1
ATOM 2049 O O . ARG A 1 257 ? 7.867 -12.349 -7.698 1.00 91.38 257 ARG A O 1
ATOM 2056 N N . GLU A 1 258 ? 5.746 -12.700 -8.318 1.00 89.25 258 GLU A N 1
ATOM 2057 C CA . GLU A 1 258 ? 5.909 -14.121 -8.657 1.00 89.25 258 GLU A CA 1
ATOM 2058 C C . GLU A 1 258 ? 6.965 -14.350 -9.739 1.00 89.25 258 GLU A C 1
ATOM 2060 O O . GLU A 1 258 ? 7.660 -15.365 -9.739 1.00 89.25 258 GLU A O 1
ATOM 2065 N N . SER A 1 259 ? 7.104 -13.402 -10.669 1.00 86.06 259 SER A N 1
ATOM 2066 C CA . SER A 1 259 ? 8.115 -13.499 -11.719 1.00 86.06 259 SER A CA 1
ATOM 2067 C C . SER A 1 259 ? 9.550 -13.313 -11.217 1.00 86.06 259 SER A C 1
ATOM 2069 O O . SER A 1 259 ? 10.478 -13.613 -11.970 1.00 86.06 259 SER A O 1
ATOM 2071 N N . GLY A 1 260 ? 9.744 -12.782 -10.001 1.00 84.81 260 GLY A N 1
ATOM 2072 C CA . GLY A 1 260 ? 11.060 -12.443 -9.454 1.00 84.81 260 GLY A CA 1
ATOM 2073 C C . GLY A 1 260 ? 11.821 -11.422 -10.303 1.00 84.81 260 GLY A C 1
ATOM 2074 O O . GLY A 1 260 ? 13.040 -11.343 -10.231 1.00 84.81 260 GLY A O 1
ATOM 2075 N N . ILE A 1 261 ? 11.124 -10.671 -11.167 1.00 85.25 261 ILE A N 1
ATOM 2076 C CA . ILE A 1 261 ? 11.764 -9.792 -12.151 1.00 85.25 261 ILE A CA 1
ATOM 2077 C C . ILE A 1 261 ? 12.399 -8.557 -11.513 1.00 85.25 261 ILE A C 1
ATOM 2079 O O . ILE A 1 261 ? 13.208 -7.926 -12.181 1.00 85.25 261 ILE A O 1
ATOM 2083 N N . LEU A 1 262 ? 11.978 -8.191 -10.293 1.00 85.44 262 LEU A N 1
ATOM 2084 C CA . LEU A 1 262 ? 12.447 -7.026 -9.529 1.00 85.44 262 LEU A CA 1
ATOM 2085 C C . LEU A 1 262 ? 13.464 -7.356 -8.440 1.00 85.44 262 LEU A C 1
ATOM 2087 O O . LEU A 1 262 ? 14.227 -6.467 -8.078 1.00 85.44 262 LEU A O 1
ATOM 2091 N N . GLU A 1 263 ? 13.466 -8.591 -7.941 1.00 79.62 263 GLU A N 1
ATOM 2092 C CA . GLU A 1 263 ? 14.548 -9.117 -7.097 1.00 79.62 263 GLU A CA 1
ATOM 2093 C C . GLU A 1 263 ? 15.820 -9.099 -7.920 1.00 79.62 263 GLU A C 1
ATOM 2095 O O . GLU A 1 263 ? 16.921 -8.776 -7.425 1.00 79.62 263 GLU A O 1
#